Protein AF-0000000074462510 (afdb_homodimer)

Sequence (304 aa):
MTNNSSLIHATGVISSSFVAGAIFTSSFAGVSTALIDVRESPALAAQRWVHVHRRCHKLCTPLVLFSAACFGWLGVKTQGNRFLAAATACLGIVPFTIIVLKRSEIILYAAAAESNSESDHVEAAMTSWGVWNMVRTGFPMMGGLLAVGMYLMTNNSSLIHATGVISSSFVAGAIFTSSFAGVSTALIDVRESPALAAQRWVHVHRRCHKLCTPLVLFSAACFGWLGVKTQGNRFLAAATACLGIVPFTIIVLKRSEIILYAAAAESNSESDHVEAAMTSWGVWNMVRTGFPMMGGLLAVGMYL

Foldseek 3Di:
DDPVLVVLLVLLLVLLLVLLVLLLCCLVPQLVVLLVCLQVFVLSSLLSNVVSVVVSCVRNVVSLQSSLVSLVVSCVVVVDPLSNVLSVLSVVLVVLCVPQLVVLNVLSVVSNVDRDDDSVSSSVSSNSNSVSSNVSSVSSVSSSVSSCVVVD/DDPVLVVLLVLLLVLLLVLLVLLLCCLVPQLVVLLPCLQVFVLSSLLSNVVSVVVSCVRNVVSLQSSLVSLVVSCVVVVDPLSNVLSVLSVVLVVLCVPQLVVLNVLSVVSNVDRDDDSVSSSVSSNSNSVSSNVSSVRSVSSSVSSCVVVD

Nearest PDB structures (foldseek):
  8tn6-assembly1_C  TM=7.755E-01  e=1.710E-01  synthetic construct
  8tn1-assembly1_B  TM=7.637E-01  e=5.754E-01  synthetic construct
  8jh6-assembly1_B  TM=3.792E-01  e=8.906E-01  synthetic construct
  7unf-assembly1_9  TM=3.083E-01  e=8.082E-01  Homo sapiens
  6x8n-assembly2_B  TM=3.705E-01  e=5.364E+00  synthetic construct

Solvent-accessible surface area (backbone atoms only — not comparable to full-atom values): 13696 Å² total; per-residue (Å²): 129,56,67,66,54,33,49,42,51,45,49,20,32,40,36,10,15,17,34,20,19,27,43,34,36,46,27,66,28,41,42,54,51,26,54,70,39,20,80,82,35,28,22,58,20,23,40,43,41,48,51,34,52,54,45,46,48,70,54,36,51,59,38,32,52,49,18,19,50,34,25,35,51,49,8,66,75,66,69,33,65,49,24,38,49,13,14,48,32,25,56,46,44,56,60,47,41,62,70,67,38,39,65,31,48,53,54,35,54,50,24,39,76,31,84,84,46,57,36,70,60,49,47,51,30,49,52,50,38,29,53,52,42,44,56,49,20,49,22,26,38,48,15,22,52,40,45,45,51,73,74,83,128,55,69,66,55,35,49,40,50,46,49,19,32,40,36,10,16,17,34,21,19,28,43,32,37,45,28,66,27,40,42,53,51,26,54,72,40,21,82,82,35,28,22,58,19,23,40,43,41,49,52,32,51,53,46,46,48,69,52,36,52,60,38,32,52,49,19,18,48,34,25,36,52,48,10,66,75,65,69,32,65,48,25,38,50,14,15,48,32,24,55,46,41,56,60,48,42,62,70,68,38,40,65,30,47,54,54,35,55,49,25,40,77,32,84,83,46,56,36,69,60,47,49,51,30,48,52,48,36,30,54,52,43,43,55,50,20,47,23,27,38,47,14,22,52,40,45,44,51,72,72,84

Secondary structure (DSSP, 8-state):
--HHHHHHHHHHHHHHHHHHHHHHHIIIIIIHHHGGGTTT-HHHHHHHHHHHHHHHHHHHHHHHHHHHHHHHHHHHHHT-HHHHHHHHHHHTHHHHIIIIIHHHHHHHHHHHH-SS--HHHHHHHHHHHHHHHHHHTHHHHHHHHHHHTTT-/--HHHHHHHHHHHHHHHHHHHHHHHIIIIIIHHHGGGTTT-HHHHHHHHHHHHHHHHHHHHHHHHHHHHHHHHHHHHHT-HHHHHHHHHHHTHHHHIIIIIHHHHHHHHHHHH-SS--HHHHHHHHHHHHHHHHHHTHHHHHHHHHHHTTT-

Organism: Aspergillus tubingensis (strain CBS 134.48) (NCBI:txid767770)

Radius of gyration: 20.13 Å; Cα contacts (8 Å, |Δi|>4): 518; chains: 2; bounding box: 46×57×40 Å

pLDDT: mean 94.59, std 6.97, range [58.28, 98.81]

InterPro domains:
  IPR013901 Anthrone oxygenase [PF08592] (49-146)

Structure (mmCIF, N/CA/C/O backbone):
data_AF-0000000074462510-model_v1
#
loop_
_entity.id
_entity.type
_entity.pdbx_description
1 polymer 'DUF1772 domain-containing protein'
#
loop_
_atom_site.group_PDB
_atom_site.id
_atom_site.type_symbol
_atom_site.label_atom_id
_atom_site.label_alt_id
_atom_site.label_comp_id
_atom_site.label_asym_id
_atom_site.label_entity_id
_atom_site.label_seq_id
_atom_site.pdbx_PDB_ins_code
_atom_site.Cartn_x
_atom_site.Cartn_y
_atom_site.Cartn_z
_atom_site.occupancy
_atom_site.B_iso_or_equiv
_atom_site.auth_seq_id
_atom_site.auth_comp_id
_atom_site.auth_asym_id
_atom_site.auth_atom_id
_atom_site.pdbx_PDB_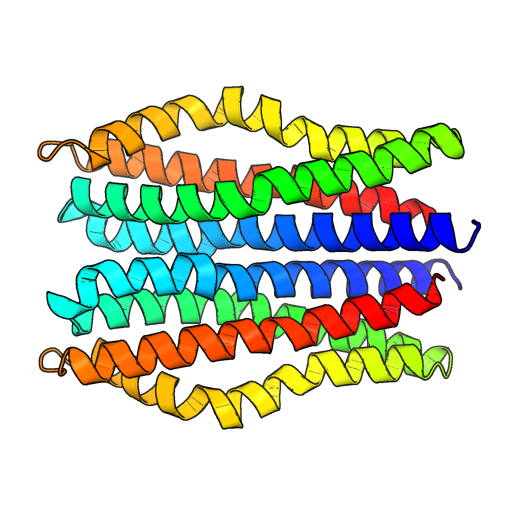model_num
ATOM 1 N N . MET A 1 1 ? 2.018 29.281 8.328 1 60.09 1 MET A N 1
ATOM 2 C CA . MET A 1 1 ? 2.363 28.797 6.996 1 60.09 1 MET A CA 1
ATOM 3 C C . MET A 1 1 ? 1.376 29.328 5.957 1 60.09 1 MET A C 1
ATOM 5 O O . MET A 1 1 ? 0.191 29.484 6.25 1 60.09 1 MET A O 1
ATOM 9 N N . THR A 1 2 ? 1.901 29.844 4.77 1 71.94 2 THR A N 1
ATOM 10 C CA . THR A 1 2 ? 1.024 30.312 3.699 1 71.94 2 THR A CA 1
ATOM 11 C C . THR A 1 2 ? 0.192 29.156 3.145 1 71.94 2 THR A C 1
ATOM 13 O O . THR A 1 2 ? 0.485 28 3.404 1 71.94 2 THR A O 1
ATOM 16 N N . ASN A 1 3 ? -0.787 29.469 2.516 1 74.75 3 ASN A N 1
ATOM 17 C CA . ASN A 1 3 ? -1.675 28.484 1.909 1 74.75 3 ASN A CA 1
ATOM 18 C C . ASN A 1 3 ? -0.903 27.484 1.04 1 74.75 3 ASN A C 1
ATOM 20 O O . ASN A 1 3 ? -1.132 26.281 1.115 1 74.75 3 ASN A O 1
ATOM 24 N N . ASN A 1 4 ? 0.062 28.016 0.295 1 80.38 4 ASN A N 1
ATOM 25 C CA . ASN A 1 4 ? 0.833 27.156 -0.587 1 80.38 4 ASN A CA 1
ATOM 26 C C . ASN A 1 4 ? 1.725 26.203 0.203 1 80.38 4 ASN A C 1
ATOM 28 O O . ASN A 1 4 ? 1.826 25.016 -0.13 1 80.38 4 ASN A O 1
ATOM 32 N N . SER A 1 5 ? 2.305 26.703 1.228 1 85.94 5 SER A N 1
ATOM 33 C CA . SER A 1 5 ? 3.178 25.875 2.053 1 85.94 5 SER A CA 1
ATOM 34 C C . SER A 1 5 ? 2.393 24.766 2.752 1 85.94 5 SER A C 1
ATOM 36 O O . SER A 1 5 ? 2.889 23.641 2.906 1 85.94 5 SER A O 1
ATOM 38 N N . SER A 1 6 ? 1.215 25.141 3.021 1 86.62 6 SER A N 1
ATOM 39 C CA . SER A 1 6 ? 0.372 24.141 3.686 1 86.62 6 SER A CA 1
ATOM 40 C C . SER A 1 6 ? -0.007 23.016 2.736 1 86.62 6 SER A C 1
ATOM 42 O O . SER A 1 6 ? -0.074 21.859 3.143 1 86.62 6 SER A O 1
ATOM 44 N N . LEU A 1 7 ? -0.237 23.438 1.545 1 88.81 7 LEU A N 1
ATOM 45 C CA . LEU A 1 7 ? -0.574 22.438 0.538 1 88.81 7 LEU A CA 1
ATOM 46 C C . LEU A 1 7 ? 0.612 21.516 0.271 1 88.81 7 LEU A C 1
ATOM 48 O O . LEU A 1 7 ? 0.446 20.297 0.165 1 88.81 7 LEU A O 1
ATOM 52 N N . ILE A 1 8 ? 1.755 22.078 0.131 1 93.38 8 ILE A N 1
ATOM 53 C CA . ILE A 1 8 ? 2.969 21.312 -0.102 1 93.38 8 ILE A CA 1
ATOM 54 C C . ILE A 1 8 ? 3.232 20.391 1.088 1 93.38 8 ILE A C 1
ATOM 56 O O . ILE A 1 8 ? 3.605 19.219 0.913 1 93.38 8 ILE A O 1
ATOM 60 N N . HIS A 1 9 ? 3 20.875 2.225 1 93.19 9 HIS A N 1
ATOM 61 C CA . HIS A 1 9 ? 3.166 20.109 3.455 1 93.19 9 HIS A CA 1
ATOM 62 C C . HIS A 1 9 ? 2.207 18.922 3.496 1 93.19 9 HIS A C 1
ATOM 64 O O . HIS A 1 9 ? 2.629 17.781 3.703 1 93.19 9 HIS A O 1
ATOM 70 N N . ALA A 1 10 ? 0.986 19.156 3.189 1 91.12 10 ALA A N 1
ATOM 71 C CA . ALA A 1 10 ? -0.042 18.125 3.209 1 91.12 10 ALA A CA 1
ATOM 72 C C . ALA A 1 10 ? 0.233 17.062 2.148 1 91.12 10 ALA A C 1
ATOM 74 O O . ALA A 1 10 ? 0.113 15.859 2.414 1 91.12 10 ALA A O 1
ATOM 75 N N . THR A 1 11 ? 0.626 17.547 1.049 1 93.69 11 THR A N 1
ATOM 76 C CA . THR A 1 11 ? 0.898 16.641 -0.056 1 93.69 11 THR A CA 1
ATOM 77 C C . THR A 1 11 ? 2.088 15.742 0.268 1 93.69 11 THR A C 1
ATOM 79 O O . THR A 1 11 ? 2.076 14.547 -0.05 1 93.69 11 THR A O 1
ATOM 82 N N . GLY A 1 12 ? 3.076 16.312 0.855 1 96.19 12 GLY A N 1
ATOM 83 C CA . GLY A 1 12 ? 4.223 15.516 1.267 1 96.19 12 GLY A CA 1
ATOM 84 C C . GLY A 1 12 ? 3.871 14.445 2.277 1 96.19 12 GLY A C 1
ATOM 85 O O . GLY A 1 12 ? 4.312 13.297 2.154 1 96.19 12 GLY A O 1
ATOM 86 N N . VAL A 1 13 ? 3.023 14.773 3.17 1 95.38 13 VAL A N 1
ATOM 87 C CA . VAL A 1 13 ? 2.646 13.844 4.234 1 95.38 13 VAL A CA 1
ATOM 88 C C . VAL A 1 13 ? 1.785 12.727 3.658 1 95.38 13 VAL A C 1
ATOM 90 O O . VAL A 1 13 ? 2.012 11.547 3.949 1 95.38 13 VAL A O 1
ATOM 93 N N . ILE A 1 14 ? 0.899 13.062 2.812 1 96.12 14 ILE A N 1
ATOM 94 C CA . ILE A 1 14 ? 0.004 12.07 2.217 1 96.12 14 ILE A CA 1
ATOM 95 C C . ILE A 1 14 ? 0.8 11.133 1.314 1 96.12 14 ILE A C 1
ATOM 97 O O . ILE A 1 14 ? 0.666 9.914 1.408 1 96.12 14 ILE A O 1
ATOM 101 N N . SER A 1 15 ? 1.623 11.719 0.541 1 97.88 15 SER A N 1
ATOM 102 C CA . SER A 1 15 ? 2.359 10.883 -0.404 1 97.88 15 SER A CA 1
ATOM 103 C C . SER A 1 15 ? 3.34 9.969 0.317 1 97.88 15 SER A C 1
ATOM 105 O O . SER A 1 15 ? 3.494 8.805 -0.051 1 97.88 15 SER A O 1
ATOM 107 N N . SER A 1 16 ? 3.98 10.461 1.312 1 98.38 16 SER A N 1
ATOM 108 C CA . SER A 1 16 ? 4.934 9.633 2.041 1 98.38 16 SER A CA 1
ATOM 109 C C . SER A 1 16 ? 4.227 8.492 2.773 1 98.38 16 SER A C 1
ATOM 111 O O . SER A 1 16 ? 4.723 7.363 2.803 1 98.38 16 SER A O 1
ATOM 113 N N . SER A 1 17 ? 3.068 8.75 3.33 1 98.44 17 SER A N 1
ATOM 114 C CA . SER A 1 17 ? 2.301 7.715 4.023 1 98.44 17 SER A CA 1
ATOM 115 C C . SER A 1 17 ? 1.71 6.711 3.039 1 98.44 17 SER A C 1
ATOM 117 O O . SER A 1 17 ? 1.659 5.516 3.322 1 98.44 17 SER A O 1
ATOM 119 N N . PHE A 1 18 ? 1.284 7.223 1.935 1 98.69 18 PHE A N 1
ATOM 120 C CA . PHE A 1 18 ? 0.78 6.359 0.873 1 98.69 18 PHE A CA 1
ATOM 121 C C . PHE A 1 18 ? 1.853 5.379 0.416 1 98.69 18 PHE A C 1
ATOM 123 O O . PHE A 1 18 ? 1.598 4.18 0.306 1 98.69 18 PHE A O 1
ATOM 130 N N . VAL A 1 19 ? 3.016 5.945 0.174 1 98.75 19 VAL A N 1
ATOM 131 C CA . VAL A 1 19 ? 4.117 5.117 -0.313 1 98.75 19 VAL A CA 1
ATOM 132 C C . VAL A 1 19 ? 4.512 4.102 0.755 1 98.75 19 VAL A C 1
ATOM 134 O O . VAL A 1 19 ? 4.848 2.957 0.438 1 98.75 19 VAL A O 1
ATOM 137 N N . ALA A 1 20 ? 4.496 4.461 1.975 1 98.81 20 ALA A N 1
ATOM 138 C CA . ALA A 1 20 ? 4.785 3.529 3.061 1 98.81 20 ALA A CA 1
ATOM 139 C C . ALA A 1 20 ? 3.826 2.344 3.035 1 98.81 20 ALA A C 1
ATOM 141 O O . ALA A 1 20 ? 4.246 1.192 3.174 1 98.81 20 ALA A O 1
ATOM 142 N N . GLY A 1 21 ? 2.58 2.623 2.844 1 98.56 21 GLY A N 1
ATOM 143 C CA . GLY A 1 21 ? 1.606 1.549 2.734 1 98.56 21 GLY A CA 1
ATOM 144 C C . GLY A 1 21 ? 1.867 0.624 1.562 1 98.56 21 GLY A C 1
ATOM 145 O O . GLY A 1 21 ? 1.702 -0.593 1.674 1 98.56 21 GLY A O 1
ATOM 146 N N . ALA A 1 22 ? 2.207 1.239 0.511 1 98.62 22 ALA A N 1
ATOM 147 C CA . ALA A 1 22 ? 2.482 0.462 -0.695 1 98.62 22 ALA A CA 1
ATOM 148 C C . ALA A 1 22 ? 3.693 -0.448 -0.497 1 98.62 22 ALA A C 1
ATOM 150 O O . ALA A 1 22 ? 3.648 -1.633 -0.835 1 98.62 22 ALA A O 1
ATOM 151 N N . ILE A 1 23 ? 4.746 0.104 0.038 1 98.75 23 ILE A N 1
ATOM 152 C CA . ILE A 1 23 ? 5.961 -0.672 0.276 1 98.75 23 ILE A CA 1
ATOM 153 C C . ILE A 1 23 ? 5.664 -1.799 1.264 1 98.75 23 ILE A C 1
ATOM 155 O O . ILE A 1 23 ? 6.035 -2.951 1.028 1 98.75 23 ILE A O 1
ATOM 159 N N . PHE A 1 24 ? 4.992 -1.536 2.25 1 98.69 24 PHE A N 1
ATOM 160 C CA . PHE A 1 24 ? 4.66 -2.531 3.264 1 98.69 24 PHE A CA 1
ATOM 161 C C . PHE A 1 24 ? 3.848 -3.67 2.66 1 98.69 24 PHE A C 1
ATOM 163 O O . PHE A 1 24 ? 4.148 -4.844 2.887 1 98.69 24 PHE A O 1
ATOM 170 N N . THR A 1 25 ? 2.867 -3.285 1.887 1 98.19 25 THR A N 1
ATOM 171 C CA . THR A 1 25 ? 1.946 -4.266 1.325 1 98.19 25 THR A CA 1
ATOM 172 C C . THR A 1 25 ? 2.654 -5.145 0.296 1 98.19 25 THR A C 1
ATOM 174 O O . THR A 1 25 ? 2.32 -6.32 0.142 1 98.19 25 THR A O 1
ATOM 177 N N . SER A 1 26 ? 3.613 -4.59 -0.373 1 97.94 26 SER A N 1
ATOM 178 C CA . SER A 1 26 ? 4.352 -5.387 -1.347 1 97.94 26 SER A CA 1
ATOM 179 C C . SER A 1 26 ? 5.062 -6.559 -0.676 1 97.94 26 SER A C 1
ATOM 181 O O . SER A 1 26 ? 5.219 -7.625 -1.276 1 97.94 26 SER A O 1
ATOM 183 N N . SER A 1 27 ? 5.512 -6.387 0.551 1 98.06 27 SER A N 1
ATOM 184 C CA . SER A 1 27 ? 6.094 -7.492 1.302 1 98.06 27 SER A CA 1
ATOM 185 C C . SER A 1 27 ? 5.016 -8.32 1.997 1 98.06 27 SER A C 1
ATOM 187 O O . SER A 1 27 ? 4.961 -9.539 1.837 1 98.06 27 SER A O 1
ATOM 189 N N . PHE A 1 28 ? 4.137 -7.688 2.605 1 97.94 28 PHE A N 1
ATOM 190 C CA . PHE A 1 28 ? 3.131 -8.312 3.455 1 97.94 28 PHE A CA 1
ATOM 191 C C . PHE A 1 28 ? 2.207 -9.203 2.631 1 97.94 28 PHE A C 1
ATOM 193 O O . PHE A 1 28 ? 1.849 -10.305 3.062 1 97.94 28 PHE A O 1
ATOM 200 N N . ALA A 1 29 ? 1.871 -8.688 1.501 1 97.06 29 ALA A N 1
ATOM 201 C CA . ALA A 1 29 ? 0.984 -9.469 0.637 1 97.06 29 ALA A CA 1
ATOM 202 C C . ALA A 1 29 ? 1.731 -9.992 -0.584 1 97.06 29 ALA A C 1
ATOM 204 O O . ALA A 1 29 ? 1.626 -11.172 -0.921 1 97.06 29 ALA A O 1
ATOM 205 N N . GLY A 1 30 ? 2.561 -9.172 -1.168 1 96.38 30 GLY A N 1
ATOM 206 C CA . GLY A 1 30 ? 3.227 -9.555 -2.402 1 96.38 30 GLY A CA 1
ATOM 207 C C . GLY A 1 30 ? 4.215 -10.688 -2.221 1 96.38 30 GLY A C 1
ATOM 208 O O . GLY A 1 30 ? 4.035 -11.773 -2.787 1 96.38 30 GLY A O 1
ATOM 209 N N . VAL A 1 31 ? 5.156 -10.469 -1.371 1 96.56 31 VAL A N 1
ATOM 210 C CA . VAL A 1 31 ? 6.195 -11.469 -1.138 1 96.56 31 VAL A CA 1
ATOM 211 C C . VAL A 1 31 ? 5.574 -12.734 -0.549 1 96.56 31 VAL A C 1
ATOM 213 O O . VAL A 1 31 ? 5.898 -13.844 -0.969 1 96.56 31 VAL A O 1
ATOM 216 N N . SER A 1 32 ? 4.688 -12.562 0.332 1 96.12 32 SER A N 1
ATOM 217 C CA . SER A 1 32 ? 4.043 -13.711 0.965 1 96.12 32 SER A CA 1
ATOM 218 C C . SER A 1 32 ? 3.33 -14.578 -0.064 1 96.12 32 SER A C 1
ATOM 220 O O . SER A 1 32 ? 3.32 -15.812 0.052 1 96.12 32 SER A O 1
ATOM 222 N N . THR A 1 33 ? 2.732 -13.977 -1.016 1 96.56 33 THR A N 1
ATOM 223 C CA . THR A 1 33 ? 2.023 -14.719 -2.055 1 96.56 33 THR A CA 1
ATOM 224 C C . THR A 1 33 ? 3.008 -15.414 -2.99 1 96.56 33 THR A C 1
ATOM 226 O O . THR A 1 33 ? 2.791 -16.562 -3.387 1 96.56 33 THR A O 1
ATOM 229 N N . ALA A 1 34 ? 4.051 -14.758 -3.322 1 95.94 34 ALA A N 1
ATOM 230 C CA . ALA A 1 34 ? 5.051 -15.336 -4.219 1 95.94 34 ALA A CA 1
ATOM 231 C C . ALA A 1 34 ? 5.699 -16.578 -3.594 1 95.94 34 ALA A C 1
ATOM 233 O O . ALA A 1 34 ? 6.062 -17.516 -4.301 1 95.94 34 ALA A O 1
ATOM 234 N N . LEU A 1 35 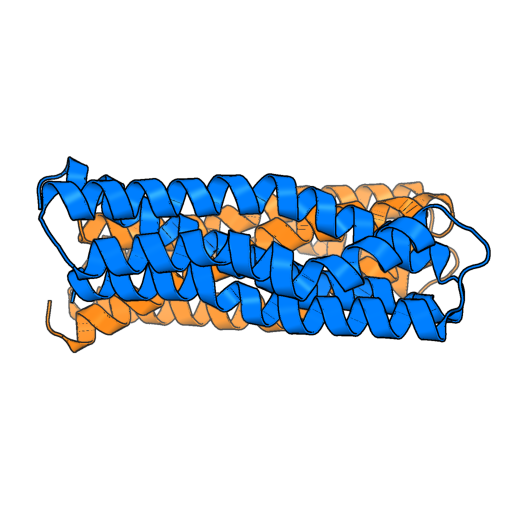? 5.77 -16.625 -2.309 1 96.31 35 LEU A N 1
ATOM 235 C CA . LEU A 1 35 ? 6.469 -17.688 -1.592 1 96.31 35 LEU A CA 1
ATOM 236 C C . LEU A 1 35 ? 5.641 -18.969 -1.579 1 96.31 35 LEU A C 1
ATOM 238 O O . LEU A 1 35 ? 6.168 -20.047 -1.295 1 96.31 35 LEU A O 1
ATOM 242 N N . ILE A 1 36 ? 4.387 -18.844 -1.896 1 91.19 36 ILE A N 1
ATOM 243 C CA . ILE A 1 36 ? 3.502 -20 -1.846 1 91.19 36 ILE A CA 1
ATOM 244 C C . ILE A 1 36 ? 4.023 -21.094 -2.779 1 91.19 36 ILE A C 1
ATOM 246 O O . ILE A 1 36 ? 3.98 -22.281 -2.445 1 91.19 36 ILE A O 1
ATOM 250 N N . ASP A 1 37 ? 4.668 -20.75 -3.859 1 85.81 37 ASP A N 1
ATOM 251 C CA . ASP A 1 37 ? 5.012 -21.734 -4.871 1 85.81 37 ASP A CA 1
ATOM 252 C C . ASP A 1 37 ? 6.523 -21.938 -4.957 1 85.81 37 ASP A C 1
ATOM 254 O O . ASP A 1 37 ? 7.027 -22.5 -5.934 1 85.81 37 ASP A O 1
ATOM 258 N N . VAL A 1 38 ? 7.195 -21.422 -4.043 1 94.19 38 VAL A N 1
ATOM 259 C CA . VAL A 1 38 ? 8.648 -21.359 -4.199 1 94.19 38 VAL A CA 1
ATOM 260 C C . VAL A 1 38 ? 9.227 -22.781 -4.164 1 94.19 38 VAL A C 1
ATOM 262 O O . VAL A 1 38 ? 10.242 -23.047 -4.812 1 94.19 38 VAL A O 1
ATOM 265 N N . ARG A 1 39 ? 8.586 -23.734 -3.543 1 92.19 39 ARG A N 1
ATOM 266 C CA . ARG A 1 39 ? 9.07 -25.109 -3.477 1 92.19 39 ARG A CA 1
ATOM 267 C C . ARG A 1 39 ? 8.773 -25.859 -4.77 1 92.19 39 ARG A C 1
ATOM 269 O O . ARG A 1 39 ? 9.586 -26.672 -5.227 1 92.19 39 ARG A O 1
ATOM 276 N N . GLU A 1 40 ? 7.688 -25.547 -5.34 1 90.5 40 GLU A N 1
ATOM 277 C CA . GLU A 1 40 ? 7.289 -26.219 -6.566 1 90.5 40 GLU A CA 1
ATOM 278 C C . GLU A 1 40 ? 8.023 -25.656 -7.777 1 90.5 40 GLU A C 1
ATOM 280 O O . GLU A 1 40 ? 8.484 -26.406 -8.641 1 90.5 40 GLU A O 1
ATOM 285 N N . SER A 1 41 ? 8.125 -24.328 -7.82 1 92.88 41 SER A N 1
ATOM 286 C CA . SER A 1 41 ? 8.797 -23.672 -8.938 1 92.88 41 SER A CA 1
ATOM 287 C C . SER A 1 41 ? 9.461 -22.375 -8.5 1 92.88 41 SER A C 1
ATOM 289 O O . SER A 1 41 ? 8.844 -21.312 -8.555 1 92.88 41 SER A O 1
ATOM 291 N N . PRO A 1 42 ? 10.719 -22.484 -8.156 1 95.75 42 PRO A N 1
ATOM 292 C CA . PRO A 1 42 ? 11.438 -21.266 -7.746 1 95.75 42 PRO A CA 1
ATOM 293 C C . PRO A 1 42 ? 11.445 -20.188 -8.828 1 95.75 42 PRO A C 1
ATOM 295 O O . PRO A 1 42 ? 11.375 -19 -8.523 1 95.75 42 PRO A O 1
ATOM 298 N N . ALA A 1 43 ? 11.477 -20.641 -10.031 1 94.44 43 ALA A N 1
ATOM 299 C CA . ALA A 1 43 ? 11.477 -19.688 -11.133 1 94.44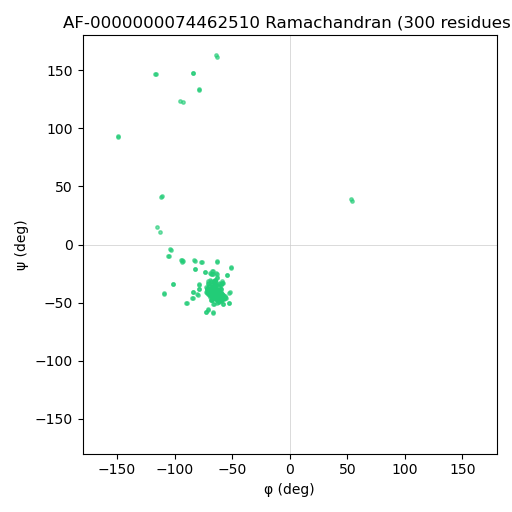 43 ALA A CA 1
ATOM 300 C C . ALA A 1 43 ? 10.156 -18.922 -11.195 1 94.44 43 ALA A C 1
ATOM 302 O O . ALA A 1 43 ? 10.148 -17.703 -11.375 1 94.44 43 ALA A O 1
ATOM 303 N N . LEU A 1 44 ? 9.117 -19.609 -11.016 1 92.31 44 LEU A N 1
ATOM 304 C CA . LEU A 1 44 ? 7.805 -18.984 -11.055 1 92.31 44 LEU A CA 1
ATOM 305 C C . LEU A 1 44 ? 7.621 -18.031 -9.875 1 92.31 44 LEU A C 1
ATOM 307 O O . LEU A 1 44 ? 7.09 -16.938 -10.031 1 92.31 44 LEU A O 1
ATOM 311 N N . ALA A 1 45 ? 8.023 -18.484 -8.758 1 95.56 45 ALA A N 1
ATOM 312 C CA . ALA A 1 45 ? 7.957 -17.625 -7.574 1 95.56 45 ALA A CA 1
ATOM 313 C C . ALA A 1 45 ? 8.758 -16.344 -7.781 1 95.56 45 ALA A C 1
ATOM 315 O O . ALA A 1 45 ? 8.289 -15.25 -7.445 1 95.56 45 ALA A O 1
ATOM 316 N N . ALA A 1 46 ? 9.922 -16.484 -8.336 1 97.06 46 ALA A N 1
ATOM 317 C CA . ALA A 1 46 ? 10.773 -15.328 -8.602 1 97.06 46 ALA A CA 1
ATOM 318 C C . ALA A 1 46 ? 10.133 -14.406 -9.641 1 97.06 46 ALA A C 1
ATOM 320 O O . ALA A 1 46 ? 10.234 -13.18 -9.531 1 97.06 46 ALA A O 1
ATOM 321 N N . GLN A 1 47 ? 9.539 -14.953 -10.609 1 95.5 47 GLN A N 1
ATOM 322 C CA . GLN A 1 47 ? 8.867 -14.141 -11.625 1 95.5 47 GLN A CA 1
ATOM 323 C C . GLN A 1 47 ? 7.734 -13.32 -11.008 1 95.5 47 GLN A C 1
ATOM 325 O O . GLN A 1 47 ? 7.539 -12.156 -11.367 1 95.5 47 GLN A O 1
ATOM 330 N N . ARG A 1 48 ? 7.039 -13.914 -10.148 1 95.81 48 ARG A N 1
ATOM 331 C CA . ARG A 1 48 ? 5.98 -13.188 -9.469 1 95.81 48 ARG A CA 1
ATOM 332 C C . ARG A 1 48 ? 6.555 -12.055 -8.609 1 95.81 48 ARG A C 1
ATOM 334 O O . ARG A 1 48 ? 6.008 -10.953 -8.586 1 95.81 48 ARG A O 1
ATOM 341 N N . TRP A 1 49 ? 7.57 -12.422 -7.918 1 97.44 49 TRP A N 1
ATOM 342 C CA . TRP A 1 49 ? 8.25 -11.391 -7.141 1 97.44 49 TRP A CA 1
ATOM 343 C C . TRP A 1 49 ? 8.711 -10.242 -8.039 1 97.44 49 TRP A C 1
ATOM 345 O O . TRP A 1 49 ? 8.531 -9.07 -7.703 1 97.44 49 TRP A O 1
ATOM 355 N N . VAL A 1 50 ? 9.297 -10.547 -9.141 1 97.5 50 VAL A N 1
ATOM 356 C CA . VAL A 1 50 ? 9.789 -9.531 -10.062 1 97.5 50 VAL A CA 1
ATOM 357 C C . VAL A 1 50 ? 8.633 -8.648 -10.523 1 97.5 50 VAL A C 1
ATOM 359 O O . VAL A 1 50 ? 8.773 -7.426 -10.625 1 97.5 50 VAL A O 1
ATOM 362 N N . HIS A 1 51 ? 7.559 -9.273 -10.781 1 96.94 51 HIS A N 1
ATOM 363 C CA . HIS A 1 51 ? 6.387 -8.531 -11.234 1 96.94 51 HIS A CA 1
ATOM 364 C C . HIS A 1 51 ? 5.914 -7.543 -10.172 1 96.94 51 HIS A C 1
ATOM 366 O O . HIS A 1 51 ? 5.66 -6.375 -10.477 1 96.94 51 HIS A O 1
ATOM 372 N N . VAL A 1 52 ? 5.828 -7.984 -8.945 1 97.38 52 VAL A N 1
ATOM 373 C CA . VAL A 1 52 ? 5.441 -7.113 -7.836 1 97.38 52 VAL A CA 1
ATOM 374 C C . VAL A 1 52 ? 6.48 -6.012 -7.656 1 97.38 52 VAL A C 1
ATOM 376 O O . VAL A 1 52 ? 6.133 -4.836 -7.52 1 97.38 52 VAL A O 1
ATOM 379 N N . HIS A 1 53 ? 7.723 -6.398 -7.637 1 97.69 53 HIS A N 1
ATOM 380 C CA . HIS A 1 53 ? 8.828 -5.465 -7.422 1 97.69 53 HIS A CA 1
ATOM 381 C C . HIS A 1 53 ? 8.828 -4.367 -8.484 1 97.69 53 HIS A C 1
ATOM 383 O O . HIS A 1 53 ? 8.961 -3.186 -8.156 1 97.69 53 HIS A O 1
ATOM 389 N N . ARG A 1 54 ? 8.664 -4.715 -9.727 1 97 54 ARG A N 1
ATOM 390 C CA . ARG A 1 54 ? 8.695 -3.744 -10.812 1 97 54 ARG A CA 1
ATOM 391 C C . ARG A 1 54 ? 7.531 -2.764 -10.703 1 97 54 ARG A C 1
ATOM 393 O O . ARG A 1 54 ? 7.707 -1.56 -10.906 1 97 54 ARG A O 1
ATOM 400 N N . ARG A 1 55 ? 6.445 -3.199 -10.398 1 96.75 55 ARG A N 1
ATOM 401 C CA . ARG A 1 55 ? 5.27 -2.342 -10.273 1 96.75 55 ARG A CA 1
ATOM 402 C C . ARG A 1 55 ? 5.398 -1.402 -9.086 1 96.75 55 ARG A C 1
ATOM 404 O O . ARG A 1 55 ? 5.121 -0.207 -9.195 1 96.75 55 ARG A O 1
ATOM 411 N N . CYS A 1 56 ? 5.785 -1.996 -7.969 1 97 56 CYS A N 1
ATOM 412 C CA . CYS A 1 56 ? 5.988 -1.148 -6.801 1 97 56 CYS A CA 1
ATOM 413 C C . CYS A 1 56 ? 7.098 -0.132 -7.047 1 97 56 CYS A C 1
ATOM 415 O O . CYS A 1 56 ? 6.977 1.03 -6.656 1 97 56 CYS A O 1
ATOM 417 N N . HIS A 1 57 ? 8.156 -0.542 -7.691 1 96.25 57 HIS A N 1
ATOM 418 C CA . HIS A 1 57 ? 9.25 0.372 -7.996 1 96.25 57 HIS A CA 1
ATOM 419 C C . HIS A 1 57 ? 8.766 1.538 -8.852 1 96.25 57 HIS A C 1
ATOM 421 O O . HIS A 1 57 ? 9.125 2.691 -8.602 1 96.25 57 HIS A O 1
ATOM 427 N N . LYS A 1 58 ? 7.961 1.31 -9.82 1 96.31 58 LYS A N 1
ATOM 428 C CA . LYS A 1 58 ? 7.438 2.332 -10.719 1 96.31 58 LYS A CA 1
ATOM 429 C C . LYS A 1 58 ? 6.543 3.316 -9.969 1 96.31 58 LYS A C 1
ATOM 431 O O . LYS A 1 58 ? 6.488 4.5 -10.312 1 96.31 58 LYS A O 1
ATOM 436 N N . LEU A 1 59 ? 5.902 2.832 -8.969 1 97.19 59 LEU A N 1
ATOM 437 C CA . LEU A 1 59 ? 4.965 3.645 -8.195 1 97.19 59 LEU A CA 1
ATOM 438 C C . LEU A 1 59 ? 5.668 4.332 -7.031 1 97.19 59 LEU A C 1
ATOM 440 O O . LEU A 1 59 ? 5.578 5.555 -6.883 1 97.19 59 LEU A O 1
ATOM 444 N N . CYS A 1 60 ? 6.422 3.586 -6.227 1 98.25 60 CYS A N 1
ATOM 445 C CA . CYS A 1 60 ? 6.898 4.012 -4.918 1 98.25 60 CYS A CA 1
ATOM 446 C C . CYS A 1 60 ? 8.094 4.945 -5.047 1 98.25 60 CYS A C 1
ATOM 448 O O . CYS A 1 60 ? 8.195 5.941 -4.328 1 98.25 60 CYS A O 1
ATOM 450 N N . THR A 1 61 ? 8.984 4.66 -6.012 1 97.5 61 THR A N 1
ATOM 451 C CA . THR A 1 61 ? 10.211 5.434 -6.109 1 97.5 61 THR A CA 1
ATOM 452 C C . THR A 1 61 ? 9.914 6.883 -6.477 1 97.5 61 THR A C 1
ATOM 454 O O . THR A 1 61 ? 10.305 7.805 -5.758 1 97.5 61 THR A O 1
ATOM 457 N N . PRO A 1 62 ? 9.156 7.16 -7.504 1 98.06 62 PRO A N 1
ATOM 458 C CA . PRO A 1 62 ? 8.875 8.562 -7.801 1 98.06 62 PRO A CA 1
ATOM 459 C C . PRO A 1 62 ? 8.086 9.258 -6.691 1 98.06 62 PRO A C 1
ATOM 461 O O . PRO A 1 62 ? 8.281 10.445 -6.438 1 98.06 62 PRO A O 1
ATOM 464 N N . LEU A 1 63 ? 7.215 8.562 -6.043 1 98.38 63 LEU A N 1
ATOM 465 C CA . LEU A 1 63 ? 6.375 9.18 -5.023 1 98.38 63 LEU A CA 1
ATOM 466 C C . LEU A 1 63 ? 7.191 9.531 -3.783 1 98.38 63 LEU A C 1
ATOM 468 O O . LEU A 1 63 ? 6.938 10.547 -3.135 1 98.38 63 LEU A O 1
ATOM 472 N N . VAL A 1 64 ? 8.062 8.617 -3.443 1 98.56 64 VAL A N 1
ATOM 473 C CA . VAL A 1 64 ? 8.875 8.93 -2.268 1 98.56 64 VAL A CA 1
ATOM 474 C C . VAL A 1 64 ? 9.805 10.094 -2.57 1 98.56 64 VAL A C 1
ATOM 476 O O . VAL A 1 64 ? 10.055 10.938 -1.706 1 98.56 64 VAL A O 1
ATOM 479 N N . LEU A 1 65 ? 10.375 10.188 -3.766 1 98.31 65 LEU A N 1
ATOM 480 C CA . LEU A 1 65 ? 11.188 11.32 -4.172 1 98.31 65 LEU A CA 1
ATOM 481 C C . LEU A 1 65 ? 10.367 12.609 -4.199 1 98.31 65 LEU A C 1
ATOM 483 O O . LEU A 1 65 ? 10.867 13.68 -3.848 1 98.31 65 LEU A O 1
ATOM 487 N N . PHE A 1 66 ? 9.172 12.477 -4.641 1 98.56 66 PHE A N 1
ATOM 488 C CA . PHE A 1 66 ? 8.25 13.609 -4.617 1 98.56 66 PHE A CA 1
ATOM 489 C C . PHE A 1 66 ? 8.047 14.109 -3.191 1 98.56 66 PHE A C 1
ATOM 491 O O . PHE A 1 66 ? 8.094 15.32 -2.943 1 98.56 66 PHE A O 1
ATOM 498 N N . SER A 1 67 ? 7.801 13.18 -2.26 1 98.56 67 SER A N 1
ATOM 499 C CA . SER A 1 67 ? 7.656 13.555 -0.857 1 98.56 67 SER A CA 1
ATOM 500 C C . SER A 1 67 ? 8.914 14.25 -0.337 1 98.56 67 SER A C 1
ATOM 502 O O . SER A 1 67 ? 8.828 15.258 0.367 1 98.56 67 SER A O 1
ATOM 504 N N . ALA A 1 68 ? 10.016 13.688 -0.675 1 98.69 68 ALA A N 1
ATOM 505 C CA . ALA A 1 68 ? 11.289 14.289 -0.264 1 98.69 68 ALA A CA 1
ATOM 506 C C . ALA A 1 68 ? 11.414 15.719 -0.784 1 98.69 68 ALA A C 1
ATOM 508 O O . ALA A 1 68 ? 11.875 16.609 -0.063 1 98.69 68 ALA A O 1
ATOM 509 N N . ALA A 1 69 ? 11.062 15.914 -2.023 1 98.62 69 ALA A N 1
ATOM 510 C CA . ALA A 1 69 ? 11.117 17.25 -2.613 1 98.62 69 ALA A CA 1
ATOM 511 C C . ALA A 1 69 ? 10.188 18.219 -1.884 1 98.62 69 ALA A C 1
ATOM 513 O O . ALA A 1 69 ? 10.547 19.375 -1.645 1 98.62 69 ALA A O 1
ATOM 514 N N . CYS A 1 70 ? 8.992 17.781 -1.558 1 97.69 70 CYS A N 1
ATOM 515 C CA . CYS A 1 70 ? 8.07 18.609 -0.799 1 97.69 70 CYS A CA 1
ATOM 516 C C . CYS A 1 70 ? 8.672 19.031 0.535 1 97.69 70 CYS A C 1
ATOM 518 O O . CYS A 1 70 ? 8.703 20.203 0.868 1 97.69 70 CYS A O 1
ATOM 520 N N . PHE A 1 71 ? 9.164 18.078 1.277 1 97.62 71 PHE A N 1
ATOM 521 C CA . PHE A 1 71 ? 9.727 18.359 2.594 1 97.62 71 PHE A CA 1
ATOM 522 C C . PHE A 1 71 ? 10.992 19.203 2.475 1 97.62 71 PHE A C 1
ATOM 524 O O . PHE A 1 71 ? 11.211 20.109 3.275 1 97.62 71 PHE A O 1
ATOM 531 N N . GLY A 1 72 ? 11.789 18.891 1.525 1 97.69 72 GLY A N 1
ATOM 532 C CA . GLY A 1 72 ? 13 19.672 1.312 1 97.69 72 GLY A CA 1
ATOM 533 C C . GLY A 1 72 ? 12.719 21.125 0.979 1 97.69 72 GLY A C 1
ATOM 534 O O . GLY A 1 72 ? 13.375 22.016 1.505 1 97.69 72 GLY A O 1
ATOM 535 N N . TRP A 1 73 ? 11.797 21.297 0.107 1 96.94 73 TRP A N 1
ATOM 536 C CA . TRP A 1 73 ? 11.398 22.656 -0.252 1 96.94 73 TRP A CA 1
ATOM 537 C C . TRP A 1 73 ? 10.953 23.438 0.979 1 96.94 73 TRP A C 1
ATOM 539 O O . TRP A 1 73 ? 11.359 24.578 1.182 1 96.94 73 TRP A O 1
ATOM 549 N N . LEU A 1 74 ? 10.156 22.828 1.755 1 94.88 74 LEU A N 1
ATOM 550 C CA . LEU A 1 74 ? 9.664 23.484 2.965 1 94.88 74 LEU A CA 1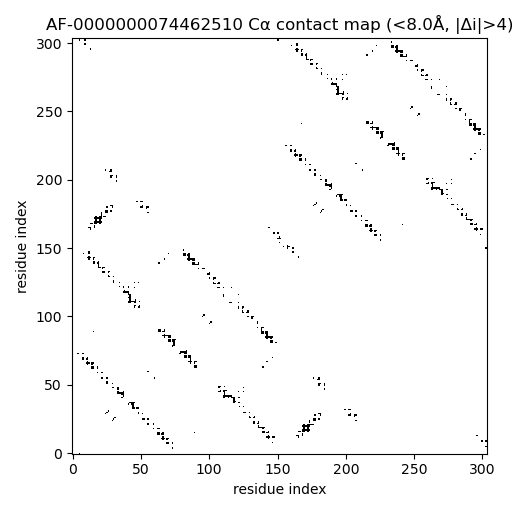
ATOM 551 C C . LEU A 1 74 ? 10.797 23.719 3.955 1 94.88 74 LEU A C 1
ATOM 553 O O . LEU A 1 74 ? 10.82 24.734 4.648 1 94.88 74 LEU A O 1
ATOM 557 N N . GLY A 1 75 ? 11.625 22.766 4.012 1 95 75 GLY A N 1
ATOM 558 C CA . GLY A 1 75 ? 12.773 22.938 4.895 1 95 75 GLY A CA 1
ATOM 559 C C . GLY A 1 75 ? 13.625 24.141 4.551 1 95 75 GLY A C 1
ATOM 560 O O . GLY A 1 75 ? 13.992 24.922 5.434 1 95 75 GLY A O 1
ATOM 561 N N . VAL A 1 76 ? 13.891 24.297 3.322 1 94.94 76 VAL A N 1
ATOM 562 C CA . VAL A 1 76 ? 14.711 25.422 2.869 1 94.94 76 VAL A CA 1
ATOM 563 C C . VAL A 1 76 ? 13.953 26.734 3.059 1 94.94 76 VAL A C 1
ATOM 565 O O . VAL A 1 76 ? 14.508 27.719 3.555 1 94.94 76 VAL A O 1
ATOM 568 N N . LYS A 1 77 ? 12.742 26.703 2.719 1 93.31 77 LYS A N 1
ATOM 569 C CA . LYS A 1 77 ? 11.93 27.922 2.771 1 93.31 77 LYS A CA 1
ATOM 570 C C . LYS A 1 77 ? 11.727 28.375 4.211 1 93.31 77 LYS A C 1
ATOM 572 O O . LYS A 1 77 ? 11.734 29.578 4.492 1 93.31 77 LYS A O 1
ATOM 577 N N . THR A 1 78 ? 11.578 27.484 5.117 1 90.5 78 THR A N 1
ATOM 578 C CA . THR A 1 78 ? 11.25 27.844 6.488 1 90.5 78 THR A CA 1
ATOM 579 C C . THR A 1 78 ? 12.477 27.75 7.391 1 90.5 78 THR A C 1
ATOM 581 O O . THR A 1 78 ? 12.414 28.094 8.57 1 90.5 78 THR A O 1
ATOM 584 N N . GLN A 1 79 ? 13.539 27.281 6.824 1 88.62 79 GLN A N 1
ATOM 585 C CA . GLN A 1 79 ? 14.734 26.969 7.602 1 88.62 79 GLN A CA 1
ATOM 586 C C . GLN A 1 79 ? 14.398 26.031 8.758 1 88.62 79 GLN A C 1
ATOM 588 O O . GLN A 1 79 ? 14.859 26.234 9.883 1 88.62 79 GLN A O 1
ATOM 593 N N . GLY A 1 80 ? 13.477 25.109 8.422 1 88.38 80 GLY A N 1
ATOM 594 C CA . GLY A 1 80 ? 13 24.172 9.43 1 88.38 80 GLY A CA 1
ATOM 595 C C . GLY A 1 80 ? 13.773 22.875 9.453 1 88.38 80 GLY A C 1
ATOM 596 O O . GLY A 1 80 ? 13.727 22.094 8.492 1 88.38 80 GLY A O 1
ATOM 597 N N . ASN A 1 81 ? 14.305 22.562 10.531 1 91 81 ASN A N 1
ATOM 598 C CA . ASN A 1 81 ? 15.133 21.359 10.688 1 91 81 ASN A CA 1
ATOM 599 C C . ASN A 1 81 ? 14.297 20.094 10.602 1 91 81 ASN A C 1
ATOM 601 O O . ASN A 1 81 ? 14.773 19.062 10.109 1 91 81 ASN A O 1
ATOM 605 N N . ARG A 1 82 ? 13.156 20.172 10.992 1 93.75 82 ARG A N 1
ATOM 606 C CA . ARG A 1 82 ? 12.312 18.969 10.977 1 93.75 82 ARG A CA 1
ATOM 607 C C . ARG A 1 82 ? 11.93 18.594 9.547 1 93.75 82 ARG A C 1
ATOM 609 O O . ARG A 1 82 ? 11.867 17.422 9.203 1 93.75 82 ARG A O 1
ATOM 616 N N . PHE A 1 83 ? 11.656 19.594 8.734 1 95.69 83 PHE A N 1
ATOM 617 C CA . PHE A 1 83 ? 11.367 19.344 7.328 1 95.69 83 PHE A CA 1
ATOM 618 C C . PHE A 1 83 ? 12.594 18.781 6.617 1 95.69 83 PHE A C 1
ATOM 620 O O . PHE A 1 83 ? 12.477 17.875 5.793 1 95.69 83 PHE A O 1
ATOM 627 N N . LEU A 1 84 ? 13.703 19.281 6.945 1 96.75 84 LEU A N 1
ATOM 628 C CA . LEU A 1 84 ? 14.922 18.766 6.34 1 96.75 84 LEU A CA 1
ATOM 629 C C . LEU A 1 84 ? 15.188 17.328 6.789 1 96.75 84 LEU A C 1
ATOM 631 O O . LEU A 1 84 ? 15.641 16.5 5.996 1 96.75 84 LEU A O 1
ATOM 635 N N . ALA A 1 85 ? 14.938 17.078 8.016 1 97.56 85 ALA A N 1
ATOM 636 C CA . ALA A 1 85 ? 15.07 15.719 8.516 1 97.56 85 ALA A CA 1
ATOM 637 C C . ALA A 1 85 ? 14.094 14.781 7.816 1 97.56 85 ALA A C 1
ATOM 639 O O . ALA A 1 85 ? 14.438 13.641 7.492 1 97.56 85 ALA A O 1
ATOM 640 N N . ALA A 1 86 ? 12.898 15.25 7.617 1 98 86 ALA A N 1
ATOM 641 C CA . ALA A 1 86 ? 11.891 14.461 6.906 1 98 86 ALA A CA 1
ATOM 642 C C . ALA A 1 86 ? 12.344 14.156 5.48 1 98 86 ALA A C 1
ATOM 644 O O . ALA A 1 86 ? 12.227 13.016 5.02 1 98 86 ALA A O 1
ATOM 645 N N . ALA A 1 87 ? 12.852 15.125 4.824 1 98.5 87 ALA A N 1
ATOM 646 C CA . ALA A 1 87 ? 13.352 14.938 3.469 1 98.5 87 ALA A CA 1
ATOM 647 C C . ALA A 1 87 ? 14.492 13.922 3.443 1 98.5 87 ALA A C 1
ATOM 649 O O . ALA A 1 87 ? 14.531 13.039 2.588 1 98.5 87 ALA A O 1
ATOM 650 N N . THR A 1 88 ? 15.367 14.07 4.398 1 98.44 88 THR A N 1
ATOM 651 C CA . THR A 1 88 ? 16.516 13.172 4.48 1 98.44 88 THR A CA 1
ATOM 652 C C . THR A 1 88 ? 16.062 11.742 4.762 1 98.44 88 THR A C 1
ATOM 654 O O . THR A 1 88 ? 16.609 10.789 4.203 1 98.44 88 THR A O 1
ATOM 657 N N . ALA A 1 89 ? 15.094 11.641 5.613 1 98.44 89 ALA A N 1
ATOM 658 C CA . ALA A 1 89 ? 14.547 10.312 5.898 1 98.44 89 ALA A CA 1
ATOM 659 C C . ALA A 1 89 ? 14.008 9.656 4.633 1 98.44 89 ALA A C 1
ATOM 661 O O . ALA A 1 89 ? 14.312 8.5 4.348 1 98.44 89 ALA A O 1
ATOM 662 N N . CYS A 1 90 ? 13.242 10.383 3.848 1 98.69 90 CYS A N 1
ATOM 663 C CA . CYS A 1 90 ? 12.703 9.859 2.598 1 98.69 90 CYS A CA 1
ATOM 664 C C . CYS A 1 90 ? 13.828 9.492 1.633 1 98.69 90 CYS A C 1
ATOM 666 O O . CYS A 1 90 ? 13.812 8.422 1.03 1 98.69 90 CYS A O 1
ATOM 668 N N . LEU A 1 91 ? 14.828 10.289 1.576 1 98.56 91 LEU A N 1
ATOM 669 C CA . LEU A 1 91 ? 15.914 10.062 0.631 1 98.56 91 LEU A CA 1
ATOM 670 C C . LEU A 1 91 ? 16.781 8.891 1.074 1 98.56 91 LEU A C 1
ATOM 672 O O . LEU A 1 91 ? 17.453 8.266 0.251 1 98.56 91 LEU A O 1
ATOM 676 N N . GLY A 1 92 ? 16.766 8.594 2.34 1 98.44 92 GLY A N 1
ATOM 677 C CA . GLY A 1 92 ? 17.547 7.492 2.877 1 98.44 92 GLY A CA 1
ATOM 678 C C . GLY A 1 92 ? 17.125 6.145 2.326 1 98.44 92 GLY A C 1
ATOM 679 O O . GLY A 1 92 ? 17.891 5.172 2.418 1 98.44 92 GLY A O 1
ATOM 680 N N . ILE A 1 93 ? 15.953 6.141 1.684 1 97.81 93 ILE A N 1
ATOM 681 C CA . ILE A 1 93 ? 15.453 4.883 1.141 1 97.81 93 ILE A CA 1
ATOM 682 C C . ILE A 1 93 ? 16.375 4.398 0.022 1 97.81 93 ILE A C 1
ATOM 684 O O . ILE A 1 93 ? 16.531 3.191 -0.177 1 97.81 93 ILE A O 1
ATOM 688 N N . VAL A 1 94 ? 17 5.262 -0.702 1 96.62 94 VAL A N 1
ATOM 689 C CA . VAL A 1 94 ? 17.781 4.941 -1.891 1 96.62 94 VAL A CA 1
ATOM 690 C C . VAL A 1 94 ? 19.062 4.219 -1.484 1 96.62 94 VAL A C 1
ATOM 692 O O . VAL A 1 94 ? 19.297 3.086 -1.911 1 96.62 94 VAL A O 1
ATOM 695 N N . PRO A 1 95 ? 19.828 4.812 -0.635 1 97.25 95 PRO A N 1
ATOM 696 C CA . PRO A 1 95 ? 21.031 4.07 -0.24 1 97.25 95 PRO A CA 1
ATOM 697 C C . PRO A 1 95 ? 20.703 2.797 0.539 1 97.25 95 PRO A C 1
ATOM 699 O O . PRO A 1 95 ? 21.422 1.8 0.43 1 97.25 95 PRO A O 1
ATOM 702 N N . PHE A 1 96 ? 19.703 2.783 1.325 1 98.06 96 PHE A N 1
ATOM 703 C CA . PHE A 1 96 ? 19.281 1.564 2.004 1 98.06 96 PHE A CA 1
ATOM 704 C C . PHE A 1 96 ? 19 0.452 1 1 98.06 96 PHE A C 1
ATOM 706 O O . PHE A 1 96 ? 19.406 -0.692 1.204 1 98.06 96 PHE A O 1
ATOM 713 N N . THR A 1 97 ? 18.297 0.789 -0.074 1 96.81 97 THR A N 1
ATOM 714 C CA . THR A 1 97 ? 17.953 -0.188 -1.103 1 96.81 97 THR A CA 1
ATOM 715 C C . THR A 1 97 ? 19.219 -0.752 -1.751 1 96.81 97 THR A C 1
ATOM 717 O O . THR A 1 97 ? 19.375 -1.97 -1.868 1 96.81 97 THR A O 1
ATOM 720 N N . ILE A 1 98 ? 20.141 0.077 -2.094 1 96.38 98 ILE A N 1
ATOM 721 C CA . ILE A 1 98 ? 21.359 -0.327 -2.799 1 96.38 98 ILE A CA 1
ATOM 722 C C . ILE A 1 98 ? 22.219 -1.184 -1.882 1 96.38 98 ILE A C 1
ATOM 724 O O . ILE A 1 98 ? 22.766 -2.203 -2.311 1 96.38 98 ILE A O 1
ATOM 728 N N . ILE A 1 99 ? 22.25 -0.816 -0.672 1 97.12 99 ILE A N 1
ATOM 729 C CA . ILE A 1 99 ? 23.172 -1.462 0.245 1 97.12 99 ILE A CA 1
ATOM 730 C C . ILE A 1 99 ? 22.562 -2.754 0.781 1 97.12 99 ILE A C 1
ATOM 732 O O . ILE A 1 99 ? 23.25 -3.777 0.876 1 97.12 99 ILE A O 1
ATOM 736 N N . VAL A 1 100 ? 21.359 -2.748 1.089 1 97.81 100 VAL A N 1
ATOM 737 C CA . VAL A 1 100 ? 20.781 -3.838 1.873 1 97.81 100 VAL A CA 1
ATOM 738 C C . VAL A 1 100 ? 20.016 -4.785 0.956 1 97.81 100 VAL A C 1
ATOM 740 O O . VAL A 1 100 ? 20.047 -6.004 1.144 1 97.81 100 VAL A O 1
ATOM 743 N N . LEU A 1 101 ? 19.391 -4.289 -0.094 1 97.81 101 LEU A N 1
ATOM 744 C CA . LEU A 1 101 ? 18.422 -5.105 -0.822 1 97.81 101 LEU A CA 1
ATOM 745 C C . LEU A 1 101 ? 19 -5.582 -2.148 1 97.81 101 LEU A C 1
ATOM 747 O O . LEU A 1 101 ? 18.469 -6.496 -2.775 1 97.81 101 LEU A O 1
ATOM 751 N N . LYS A 1 102 ? 20.109 -5.086 -2.539 1 97.38 102 LYS A N 1
ATOM 752 C CA . LYS A 1 102 ? 20.641 -5.344 -3.873 1 97.38 102 LYS A CA 1
ATOM 753 C C . LYS A 1 102 ? 21 -6.816 -4.051 1 97.38 102 LYS A C 1
ATOM 755 O O . LYS A 1 102 ? 20.703 -7.41 -5.09 1 97.38 102 LYS A O 1
ATOM 760 N N . ARG A 1 103 ? 21.547 -7.414 -3.078 1 97.06 103 ARG A N 1
ATOM 761 C CA . ARG A 1 103 ? 21.969 -8.805 -3.188 1 97.06 103 ARG A CA 1
ATOM 762 C C . ARG A 1 103 ? 20.781 -9.727 -3.43 1 97.06 103 ARG A C 1
ATOM 764 O O . ARG A 1 103 ? 20.812 -10.547 -4.348 1 97.06 103 ARG A O 1
ATOM 771 N N . SER A 1 104 ? 19.781 -9.555 -2.586 1 97.88 104 SER A N 1
ATOM 772 C CA . SER A 1 104 ? 18.578 -10.359 -2.764 1 97.88 104 SER A CA 1
ATOM 773 C C . SER A 1 104 ? 17.938 -10.102 -4.121 1 97.88 104 SER A C 1
ATOM 775 O O . SER A 1 104 ? 17.438 -11.023 -4.766 1 97.88 104 SER A O 1
ATOM 777 N N . GLU A 1 105 ? 17.969 -8.914 -4.551 1 97.88 105 GLU A N 1
ATOM 778 C CA . GLU A 1 105 ? 17.359 -8.547 -5.828 1 97.88 105 GLU A CA 1
ATOM 779 C C . GLU A 1 105 ? 18.094 -9.211 -6.996 1 97.88 105 GLU A C 1
ATOM 781 O O . GLU A 1 105 ? 17.453 -9.711 -7.926 1 97.88 105 GLU A O 1
ATOM 786 N N . ILE A 1 106 ? 19.375 -9.242 -6.973 1 97.19 106 ILE A N 1
ATOM 787 C CA . ILE A 1 106 ? 20.156 -9.867 -8.031 1 97.19 106 ILE A CA 1
ATOM 788 C C . ILE A 1 106 ? 19.812 -11.352 -8.117 1 97.19 106 ILE A C 1
ATOM 790 O O . ILE A 1 106 ? 19.609 -11.883 -9.211 1 97.19 106 ILE A O 1
ATOM 794 N N . ILE A 1 107 ? 19.719 -11.992 -6.984 1 96.94 107 ILE A N 1
ATOM 795 C CA . ILE A 1 107 ? 19.406 -13.422 -6.934 1 96.94 107 ILE A CA 1
ATOM 796 C C . ILE A 1 107 ? 18.016 -13.672 -7.516 1 96.94 107 ILE A C 1
ATOM 798 O O . ILE A 1 107 ? 17.828 -14.586 -8.32 1 96.94 107 ILE A O 1
ATOM 802 N N . LEU A 1 108 ? 17.078 -12.859 -7.152 1 97.62 108 LEU A N 1
ATOM 803 C CA . LEU A 1 108 ? 15.695 -13.078 -7.547 1 97.62 108 LEU A CA 1
ATOM 804 C C . LEU A 1 108 ? 15.492 -12.766 -9.023 1 97.62 108 LEU A C 1
ATOM 806 O O . LEU A 1 108 ? 14.773 -13.484 -9.719 1 97.62 108 LEU A O 1
ATOM 810 N N . TYR A 1 109 ? 16.141 -11.789 -9.523 1 97.38 109 TYR A N 1
ATOM 811 C CA . TYR A 1 109 ? 16.062 -11.492 -10.953 1 97.38 109 TYR A CA 1
ATOM 812 C C . TYR A 1 109 ? 16.703 -12.609 -11.773 1 97.38 109 TYR A C 1
ATOM 814 O O . TYR A 1 109 ? 16.188 -12.984 -12.828 1 97.38 109 TYR A O 1
ATOM 822 N N . ALA A 1 110 ? 17.797 -13.109 -11.266 1 97.06 110 ALA A N 1
ATOM 823 C CA . ALA A 1 110 ? 18.453 -14.219 -11.953 1 97.06 110 ALA A CA 1
ATOM 824 C C . ALA A 1 110 ? 17.562 -15.461 -11.953 1 97.06 110 ALA A C 1
ATOM 826 O O . ALA A 1 110 ? 17.438 -16.141 -12.977 1 97.06 110 ALA A O 1
ATOM 827 N N . ALA A 1 111 ? 16.953 -15.695 -10.805 1 96.56 111 ALA A N 1
ATOM 828 C CA . ALA A 1 111 ? 16.094 -16.875 -10.68 1 96.56 111 ALA A CA 1
ATOM 829 C C . ALA A 1 111 ? 14.883 -16.766 -11.594 1 96.56 111 ALA A C 1
ATOM 831 O O . ALA A 1 111 ? 14.398 -17.781 -12.109 1 96.56 111 ALA A O 1
ATOM 832 N N . ALA A 1 112 ? 14.406 -15.602 -11.789 1 96.19 112 ALA A N 1
ATOM 833 C CA . ALA A 1 112 ? 13.242 -15.391 -12.641 1 96.19 112 ALA A CA 1
ATOM 834 C C . ALA A 1 112 ? 13.578 -15.656 -14.109 1 96.19 112 ALA A C 1
ATOM 836 O O . ALA A 1 112 ? 12.703 -15.992 -14.898 1 96.19 112 ALA A O 1
ATOM 837 N N . ALA A 1 113 ? 14.836 -15.531 -14.453 1 95.38 113 ALA A N 1
ATOM 838 C CA . ALA A 1 113 ? 15.273 -15.688 -15.836 1 95.38 113 ALA A CA 1
ATOM 839 C C . ALA A 1 113 ? 15.734 -17.125 -16.109 1 95.38 113 ALA A C 1
ATOM 841 O O . ALA A 1 113 ? 15.875 -17.531 -17.266 1 95.38 113 ALA A O 1
ATOM 842 N N . GLU A 1 114 ? 15.914 -17.844 -14.961 1 90.19 114 GLU A N 1
ATOM 843 C CA . GLU A 1 114 ? 16.469 -19.188 -15.094 1 90.19 114 GLU A CA 1
ATOM 844 C C . GLU A 1 114 ? 15.461 -20.234 -14.625 1 90.19 114 GLU A C 1
ATOM 846 O O . GLU A 1 114 ? 14.742 -20.016 -13.648 1 90.19 114 GLU A O 1
ATOM 851 N N . SER A 1 115 ? 15.539 -21.375 -15.297 1 82.75 115 SER A N 1
ATOM 852 C CA . SER A 1 115 ? 14.594 -22.438 -14.938 1 82.75 115 SER A CA 1
ATOM 853 C C . SER A 1 115 ? 15.195 -23.391 -13.906 1 82.75 115 SER A C 1
ATOM 855 O O . SER A 1 115 ? 14.469 -24.094 -13.211 1 82.75 115 SER A O 1
ATOM 857 N N . ASN A 1 116 ? 16.469 -23.391 -13.664 1 85.38 116 ASN A N 1
ATOM 858 C CA . ASN A 1 116 ? 17.094 -24.375 -12.805 1 85.38 116 ASN A CA 1
ATOM 859 C C . ASN A 1 116 ? 17.594 -23.766 -11.5 1 85.38 116 ASN A C 1
ATOM 861 O O . ASN A 1 116 ? 18.578 -24.234 -10.922 1 85.38 116 ASN A O 1
ATOM 865 N N . SER A 1 117 ? 16.812 -22.922 -10.953 1 86.44 117 SER A N 1
ATOM 866 C CA . SER A 1 117 ? 17.219 -22.312 -9.688 1 86.44 117 SER A CA 1
ATOM 867 C C . SER A 1 117 ? 16.859 -23.219 -8.508 1 86.44 117 SER A C 1
ATOM 869 O O . SER A 1 117 ? 15.844 -23.922 -8.539 1 86.44 117 SER A O 1
ATOM 871 N N . GLU A 1 118 ? 17.75 -23.094 -7.512 1 91.06 118 GLU A N 1
ATOM 872 C CA . GLU A 1 118 ? 17.531 -23.891 -6.301 1 91.06 118 GLU A CA 1
ATOM 873 C C . GLU A 1 118 ? 16.469 -23.25 -5.406 1 91.06 118 GLU A C 1
ATOM 875 O O . GLU A 1 118 ? 16.594 -22.078 -5.043 1 91.06 118 GLU A O 1
ATOM 880 N N . SER A 1 119 ? 15.57 -24.062 -4.965 1 92.5 119 SER A N 1
ATOM 881 C CA . SER A 1 119 ? 14.422 -23.578 -4.203 1 92.5 119 SER A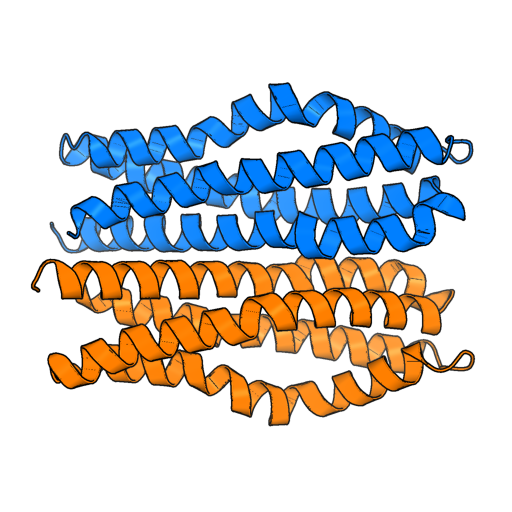 CA 1
ATOM 882 C C . SER A 1 119 ? 14.867 -22.922 -2.896 1 92.5 119 SER A C 1
ATOM 884 O O . SER A 1 119 ? 14.406 -21.828 -2.557 1 92.5 119 SER A O 1
ATOM 886 N N . ASP A 1 120 ? 15.789 -23.516 -2.189 1 94.88 120 ASP A N 1
ATOM 887 C CA . ASP A 1 120 ? 16.203 -22.984 -0.896 1 94.88 120 ASP A CA 1
ATOM 888 C C . ASP A 1 120 ? 16.875 -21.609 -1.054 1 94.88 120 ASP A C 1
ATOM 890 O O . ASP A 1 120 ? 16.672 -20.719 -0.229 1 94.88 120 ASP A O 1
ATOM 894 N N . HIS A 1 121 ? 17.609 -21.5 -2.098 1 94.75 121 HIS A N 1
ATOM 895 C CA . HIS A 1 121 ? 18.312 -20.25 -2.346 1 94.75 121 HIS A CA 1
ATOM 896 C C . HIS A 1 121 ? 17.344 -19.125 -2.697 1 94.75 121 HIS A C 1
ATOM 898 O O . HIS A 1 121 ? 17.469 -18.016 -2.182 1 94.75 121 HIS A O 1
ATOM 904 N N . VAL A 1 122 ? 16.391 -19.375 -3.52 1 97.25 122 VAL A N 1
ATOM 905 C CA . VAL A 1 122 ? 15.391 -18.406 -3.932 1 97.25 122 VAL A CA 1
ATOM 906 C C . VAL A 1 122 ? 14.492 -18.047 -2.75 1 97.25 122 VAL A C 1
ATOM 908 O O . VAL A 1 122 ? 14.18 -16.875 -2.523 1 97.25 122 VAL A O 1
ATOM 911 N N . GLU A 1 123 ? 14.125 -19.047 -2.002 1 97.88 123 GLU A N 1
ATOM 912 C CA . GLU A 1 123 ? 13.297 -18.812 -0.824 1 97.88 123 GLU A CA 1
ATOM 913 C C . GLU A 1 123 ? 14.008 -17.922 0.185 1 97.88 123 GLU A C 1
ATOM 915 O O . GLU A 1 123 ? 13.414 -17 0.734 1 97.88 123 GLU A O 1
ATOM 920 N N . ALA A 1 124 ? 15.234 -18.188 0.452 1 98 124 ALA A N 1
ATOM 921 C CA . ALA A 1 124 ? 16.016 -17.391 1.402 1 98 124 ALA A CA 1
ATOM 922 C C . ALA A 1 124 ? 16.172 -15.953 0.923 1 98 124 ALA A C 1
ATOM 924 O O . ALA A 1 124 ? 16.016 -15.008 1.705 1 98 124 ALA A O 1
ATOM 925 N N . ALA A 1 125 ? 16.484 -15.781 -0.329 1 98.12 125 ALA A N 1
ATOM 926 C CA . ALA A 1 125 ? 16.641 -14.445 -0.899 1 98.12 125 ALA A CA 1
ATOM 927 C C . ALA A 1 125 ? 15.328 -13.664 -0.84 1 98.12 125 ALA A C 1
ATOM 929 O O . ALA A 1 125 ? 15.32 -12.484 -0.488 1 98.12 125 ALA A O 1
ATOM 930 N N . MET A 1 126 ? 14.289 -14.312 -1.148 1 98.38 126 MET A N 1
ATOM 931 C CA . MET A 1 126 ? 12.992 -13.648 -1.175 1 98.38 126 MET A CA 1
ATOM 932 C C . MET A 1 126 ? 12.531 -13.289 0.235 1 98.38 126 MET A C 1
ATOM 934 O O . MET A 1 126 ? 12.008 -12.195 0.46 1 98.38 126 MET A O 1
ATOM 938 N N . THR A 1 127 ? 12.688 -14.18 1.139 1 98.19 127 THR A N 1
ATOM 939 C CA . THR A 1 127 ? 12.336 -13.906 2.527 1 98.19 127 THR A CA 1
ATOM 940 C C . THR A 1 127 ? 13.18 -12.766 3.084 1 98.19 127 THR A C 1
ATOM 942 O O . THR A 1 127 ? 12.656 -11.867 3.748 1 98.19 127 THR A O 1
ATOM 945 N N . SER A 1 128 ? 14.438 -12.852 2.75 1 98.38 128 SER A N 1
ATOM 946 C CA . SER A 1 128 ? 15.32 -11.773 3.178 1 98.38 128 SER A CA 1
ATOM 947 C C . SER A 1 128 ? 14.891 -10.438 2.58 1 98.38 128 SER A C 1
ATOM 949 O O . SER A 1 128 ? 14.789 -9.438 3.291 1 98.38 128 SER A O 1
ATOM 951 N N . TRP A 1 129 ? 14.68 -10.406 1.331 1 98.5 129 TRP A N 1
ATOM 952 C CA . TRP A 1 129 ? 14.203 -9.188 0.677 1 98.5 129 TRP A CA 1
ATOM 953 C C . TRP A 1 129 ? 12.922 -8.688 1.332 1 98.5 129 TRP A C 1
ATOM 955 O O . TRP A 1 129 ? 12.781 -7.488 1.588 1 98.5 129 TRP A O 1
ATOM 965 N N . GLY A 1 130 ? 12.016 -9.594 1.569 1 98.44 130 GLY A N 1
ATOM 966 C CA . GLY A 1 130 ? 10.742 -9.219 2.17 1 98.44 130 GLY A CA 1
ATOM 967 C C . GLY A 1 130 ? 10.898 -8.555 3.525 1 98.44 130 GLY A C 1
ATOM 968 O O . GLY A 1 130 ? 10.227 -7.559 3.812 1 98.44 130 GLY A O 1
ATOM 969 N N . VAL A 1 131 ? 11.742 -9.055 4.344 1 98.25 131 VAL A N 1
ATOM 970 C CA . VAL A 1 131 ? 11.961 -8.523 5.688 1 98.25 131 VAL A CA 1
ATOM 971 C C . VAL A 1 131 ? 12.602 -7.141 5.602 1 98.25 131 VAL A C 1
ATOM 973 O O . VAL A 1 131 ? 12.133 -6.191 6.23 1 98.25 131 VAL A O 1
ATOM 976 N N . TRP A 1 132 ? 13.602 -7.016 4.828 1 98.5 132 TRP A N 1
ATOM 977 C CA . TRP A 1 132 ? 14.289 -5.738 4.727 1 98.5 132 TRP A CA 1
ATOM 978 C C . TRP A 1 132 ? 13.438 -4.711 3.994 1 98.5 132 TRP A C 1
ATOM 980 O O . TRP A 1 132 ? 13.5 -3.514 4.293 1 98.5 132 TRP A O 1
ATOM 990 N N . ASN A 1 133 ? 12.664 -5.191 3.035 1 98.38 133 ASN A N 1
ATOM 991 C CA . ASN A 1 133 ? 11.688 -4.309 2.406 1 98.38 133 ASN A CA 1
ATOM 992 C C . ASN A 1 133 ? 10.688 -3.76 3.422 1 98.38 133 ASN A C 1
ATOM 994 O O . ASN A 1 133 ? 10.305 -2.592 3.352 1 98.38 133 ASN A O 1
ATOM 998 N N . MET A 1 134 ? 10.328 -4.523 4.418 1 97.31 134 MET A N 1
ATOM 999 C CA . MET A 1 134 ? 9.445 -4.043 5.473 1 97.31 134 MET A CA 1
ATOM 1000 C C . MET A 1 134 ? 10.125 -2.975 6.316 1 97.31 134 MET A C 1
ATOM 1002 O O . MET A 1 134 ? 9.492 -2.006 6.734 1 97.31 134 MET A O 1
ATOM 1006 N N . VAL A 1 135 ? 11.367 -3.152 6.531 1 97.94 135 VAL A N 1
ATOM 1007 C CA . VAL A 1 135 ? 12.133 -2.148 7.258 1 97.94 135 VAL A CA 1
ATOM 1008 C C . VAL A 1 135 ? 12.195 -0.858 6.441 1 97.94 135 VAL A C 1
ATOM 1010 O O . VAL A 1 135 ? 12.07 0.238 6.988 1 97.94 135 VAL A O 1
ATOM 1013 N N . ARG A 1 136 ? 12.289 -1.044 5.148 1 97.19 136 ARG A N 1
ATOM 1014 C CA . ARG A 1 136 ? 12.398 0.088 4.234 1 97.19 136 ARG A CA 1
ATOM 1015 C C . ARG A 1 136 ? 11.156 0.964 4.293 1 97.19 136 ARG A C 1
ATOM 1017 O O . ARG A 1 136 ? 11.219 2.162 4.008 1 97.19 136 ARG A O 1
ATOM 1024 N N . THR A 1 137 ? 10.039 0.358 4.688 1 98.25 137 THR A N 1
ATOM 1025 C CA . THR A 1 137 ? 8.797 1.096 4.902 1 98.25 137 THR A CA 1
ATOM 1026 C C . THR A 1 137 ? 9.016 2.244 5.883 1 98.25 137 THR A C 1
ATOM 1028 O O . THR A 1 137 ? 8.359 3.283 5.785 1 98.25 137 THR A O 1
ATOM 1031 N N . GLY A 1 138 ? 9.992 2.076 6.738 1 98.38 138 GLY A N 1
ATOM 1032 C CA . GLY A 1 138 ? 10.242 3.037 7.801 1 98.38 138 GLY A CA 1
ATOM 1033 C C . GLY A 1 138 ? 10.727 4.379 7.289 1 98.38 138 GLY A C 1
ATOM 1034 O O . GLY A 1 138 ? 10.508 5.41 7.93 1 98.38 138 GLY A O 1
ATOM 1035 N N . PHE A 1 139 ? 11.281 4.449 6.137 1 98.69 139 PHE A N 1
ATOM 1036 C CA . PHE A 1 139 ? 11.875 5.68 5.629 1 98.69 139 PHE A CA 1
ATOM 1037 C C . PHE A 1 139 ? 10.789 6.68 5.242 1 98.69 139 PHE A C 1
ATOM 1039 O O . PHE A 1 139 ? 10.727 7.777 5.801 1 98.69 139 PHE A O 1
ATOM 1046 N N . PRO A 1 140 ? 9.906 6.285 4.324 1 98.75 140 PRO A N 1
ATOM 1047 C CA . PRO A 1 140 ? 8.836 7.242 4.031 1 98.75 140 PRO A CA 1
ATOM 1048 C C . PRO A 1 140 ? 7.922 7.484 5.23 1 98.75 140 PRO A C 1
ATOM 1050 O O . PRO A 1 140 ? 7.41 8.594 5.406 1 98.75 140 PRO A O 1
ATOM 1053 N N . MET A 1 141 ? 7.746 6.504 6.074 1 97.81 141 MET A N 1
ATOM 1054 C CA . MET A 1 141 ? 6.918 6.668 7.266 1 97.81 141 MET A CA 1
ATOM 1055 C C . MET A 1 141 ? 7.531 7.688 8.219 1 97.81 141 MET A C 1
ATOM 1057 O O . MET A 1 141 ? 6.828 8.555 8.742 1 97.81 141 MET A O 1
ATOM 1061 N N . MET A 1 142 ? 8.805 7.551 8.43 1 97.44 142 MET A N 1
ATOM 1062 C CA . MET A 1 142 ? 9.5 8.516 9.281 1 97.44 142 MET A CA 1
ATOM 1063 C C . MET A 1 142 ? 9.43 9.914 8.688 1 97.44 142 MET A C 1
ATOM 1065 O O . MET A 1 142 ? 9.258 10.898 9.414 1 97.44 142 MET A O 1
ATOM 1069 N N . GLY A 1 143 ? 9.625 10.008 7.383 1 97.56 143 GLY A N 1
ATOM 1070 C CA . GLY A 1 143 ? 9.461 11.305 6.746 1 97.56 143 GLY A CA 1
ATOM 1071 C C . GLY A 1 143 ? 8.125 11.953 7.047 1 97.56 143 GLY A C 1
ATOM 1072 O O . GLY A 1 143 ? 8.07 13.102 7.504 1 97.56 143 GLY A O 1
ATOM 1073 N N . GLY A 1 144 ? 7.066 11.25 6.879 1 95.94 144 GLY A N 1
ATOM 1074 C CA . GLY A 1 144 ? 5.734 11.758 7.18 1 95.94 144 GLY A CA 1
ATOM 1075 C C . GLY A 1 144 ? 5.559 12.148 8.633 1 95.94 144 GLY A C 1
ATOM 1076 O O . GLY A 1 144 ? 5.016 13.211 8.938 1 95.94 144 GLY A O 1
ATOM 1077 N N . LEU A 1 145 ? 6.008 11.336 9.477 1 94.62 145 LEU A N 1
ATOM 1078 C CA . LEU A 1 145 ? 5.859 11.555 10.914 1 94.62 145 LEU A CA 1
ATOM 1079 C C . LEU A 1 145 ? 6.609 12.805 11.352 1 94.62 145 LEU A C 1
ATOM 1081 O O . LEU A 1 145 ? 6.086 13.609 12.133 1 94.62 145 LEU A O 1
ATOM 1085 N N . LEU A 1 146 ? 7.801 12.977 10.883 1 95 146 LEU A N 1
ATOM 1086 C CA . LEU A 1 146 ? 8.586 14.156 11.219 1 95 146 LEU A CA 1
ATOM 1087 C C . LEU A 1 146 ? 7.926 15.422 10.695 1 95 146 LEU A C 1
ATOM 1089 O O . LEU A 1 146 ? 7.914 16.453 11.383 1 95 146 LEU A O 1
ATOM 1093 N N . ALA A 1 147 ? 7.418 15.297 9.531 1 93.25 147 ALA A N 1
ATOM 1094 C CA . ALA A 1 147 ? 6.777 16.469 8.93 1 93.25 147 ALA A CA 1
ATOM 1095 C C . ALA A 1 147 ? 5.508 16.844 9.688 1 93.25 147 ALA A C 1
ATOM 1097 O O . ALA A 1 147 ? 5.203 18.031 9.844 1 93.25 147 ALA A O 1
ATOM 1098 N N . VAL A 1 148 ? 4.789 15.859 10.227 1 88.88 148 VAL A N 1
ATOM 1099 C CA . VAL A 1 148 ? 3.555 16.109 10.961 1 88.88 148 VAL A CA 1
ATOM 1100 C C . VAL A 1 148 ? 3.875 16.781 12.297 1 88.88 148 VAL A C 1
ATOM 1102 O O . VAL A 1 148 ? 3.076 17.562 12.805 1 88.88 148 VAL A O 1
ATOM 1105 N N . GLY A 1 149 ? 4.965 16.406 12.898 1 80.19 149 GLY A N 1
ATOM 1106 C CA . GLY A 1 149 ? 5.367 17.062 14.133 1 80.19 149 GLY A CA 1
ATOM 1107 C C . GLY A 1 149 ? 5.387 18.578 14.031 1 80.19 149 GLY A C 1
ATOM 1108 O O . GLY A 1 149 ? 5.234 19.281 15.031 1 80.19 149 GLY A O 1
ATOM 1109 N N . MET A 1 150 ? 5.457 19.062 12.859 1 67.31 150 MET A N 1
ATOM 1110 C CA . MET A 1 150 ? 5.461 20.516 12.664 1 67.31 150 MET A CA 1
ATOM 1111 C C . MET A 1 150 ? 4.043 21.062 12.672 1 67.31 150 MET A C 1
ATOM 1113 O O . MET A 1 150 ? 3.846 22.281 12.68 1 67.31 150 MET A O 1
ATOM 1117 N N . TYR A 1 151 ? 3.152 20.156 12.578 1 62.03 151 TYR A N 1
ATOM 1118 C CA . TYR A 1 151 ? 1.773 20.562 12.82 1 62.03 151 TYR A CA 1
ATOM 1119 C C . TYR A 1 151 ? 1.476 20.594 14.32 1 62.03 151 TYR A C 1
ATOM 1121 O O . TYR A 1 151 ? 0.529 21.266 14.75 1 62.03 151 TYR A O 1
ATOM 1129 N N . LEU A 1 152 ? 2.322 19.859 15 1 58.28 152 LEU A N 1
ATOM 1130 C CA . LEU A 1 152 ? 2.047 19.703 16.422 1 58.28 152 LEU A CA 1
ATOM 1131 C C . LEU A 1 152 ? 2.795 20.734 17.234 1 58.28 152 LEU A C 1
ATOM 1133 O O . LEU A 1 152 ? 3.916 21.125 16.891 1 58.28 152 LEU A O 1
ATOM 1137 N N . MET B 1 1 ? -5.48 23.969 18.016 1 60.03 1 MET B N 1
ATOM 1138 C CA . MET B 1 1 ? -5.684 22.594 18.422 1 60.03 1 MET B CA 1
ATOM 1139 C C . MET B 1 1 ? -4.703 22.188 19.516 1 60.03 1 MET B C 1
ATOM 1141 O O . MET B 1 1 ? -3.562 22.656 19.531 1 60.03 1 MET B O 1
ATOM 1145 N N . THR B 1 2 ? -5.207 21.484 20.625 1 72.12 2 THR B N 1
ATOM 1146 C CA . THR B 1 2 ? -4.328 21.031 21.703 1 72.12 2 THR B CA 1
ATOM 1147 C C . THR B 1 2 ? -3.336 20 21.172 1 72.12 2 THR B C 1
ATOM 1149 O O . THR B 1 2 ? -3.504 19.469 20.078 1 72.12 2 THR B O 1
ATOM 1152 N N . ASN B 1 3 ? -2.373 19.781 21.859 1 75.25 3 ASN B N 1
ATOM 1153 C CA . ASN B 1 3 ? -1.345 18.812 21.5 1 75.25 3 ASN B CA 1
ATOM 1154 C C . ASN B 1 3 ? -1.947 17.438 21.188 1 75.25 3 ASN B C 1
ATOM 1156 O O . ASN B 1 3 ? -1.588 16.812 20.203 1 75.25 3 ASN B O 1
ATOM 1160 N N . ASN B 1 4 ? -2.916 17.078 22.016 1 80.75 4 ASN B N 1
ATOM 1161 C CA . ASN B 1 4 ? -3.531 15.766 21.828 1 80.75 4 ASN B CA 1
ATOM 1162 C C . ASN B 1 4 ? -4.355 15.719 20.547 1 80.75 4 ASN B C 1
ATOM 1164 O O . ASN B 1 4 ? -4.301 14.734 19.797 1 80.75 4 ASN B O 1
ATOM 1168 N N . SER B 1 5 ? -5.047 16.75 20.281 1 86.12 5 SER B N 1
ATOM 1169 C CA . SER B 1 5 ? -5.871 16.812 19.078 1 86.12 5 SER B CA 1
ATOM 1170 C C . SER B 1 5 ? -5.008 16.797 17.812 1 86.12 5 SER B C 1
ATOM 1172 O O . SER B 1 5 ? -5.379 16.188 16.812 1 86.12 5 SER B O 1
ATOM 1174 N N . SER B 1 6 ? -3.893 17.359 18.016 1 86.75 6 SER B N 1
ATOM 1175 C CA . SER B 1 6 ? -2.982 17.391 16.875 1 86.75 6 SER B CA 1
ATOM 1176 C C . SER B 1 6 ? -2.418 16.016 16.578 1 86.75 6 SER B C 1
ATOM 1178 O O . SER B 1 6 ? -2.24 15.641 15.414 1 86.75 6 SER B O 1
ATOM 1180 N N . LEU B 1 7 ? -2.17 15.352 17.656 1 88.81 7 LEU B N 1
ATOM 1181 C CA . LEU B 1 7 ? -1.662 13.992 17.484 1 88.81 7 LEU B CA 1
ATOM 1182 C C . LEU B 1 7 ? -2.715 13.086 16.859 1 88.81 7 LEU B C 1
ATOM 1184 O O . LEU B 1 7 ? -2.404 12.289 15.969 1 88.81 7 LEU B O 1
ATOM 1188 N N . ILE B 1 8 ? -3.902 13.195 17.312 1 93.5 8 ILE B N 1
ATOM 1189 C CA . ILE B 1 8 ? -5.004 12.398 16.781 1 93.5 8 ILE B CA 1
ATOM 1190 C C . ILE B 1 8 ? -5.227 12.758 15.312 1 93.5 8 ILE B C 1
ATOM 1192 O O . ILE B 1 8 ? -5.449 11.875 14.484 1 93.5 8 ILE B O 1
ATOM 1196 N N . HIS B 1 9 ? -5.117 13.969 15.016 1 93.25 9 HIS B N 1
ATOM 1197 C CA . HIS B 1 9 ? -5.262 14.461 13.648 1 93.25 9 HIS B CA 1
ATOM 1198 C C . HIS B 1 9 ? -4.176 13.891 12.742 1 93.25 9 HIS B C 1
ATOM 1200 O O . HIS B 1 9 ? -4.477 13.32 11.695 1 93.25 9 HIS B O 1
ATOM 1206 N N . ALA B 1 10 ? -2.98 13.938 13.188 1 91.19 10 ALA B N 1
ATOM 1207 C CA . ALA B 1 10 ? -1.843 13.445 12.414 1 91.19 10 ALA B CA 1
ATOM 1208 C C . ALA B 1 10 ? -1.929 11.938 12.211 1 91.19 10 ALA B C 1
ATOM 1210 O O . ALA B 1 10 ? -1.688 11.438 11.109 1 91.19 10 ALA B O 1
ATOM 1211 N N . THR B 1 11 ? -2.297 11.32 13.25 1 93.69 11 THR B N 1
ATOM 1212 C CA . THR B 1 11 ? -2.396 9.867 13.188 1 93.69 11 THR B CA 1
ATOM 1213 C C . THR B 1 11 ? -3.488 9.438 12.211 1 93.69 11 THR B C 1
ATOM 1215 O O . THR B 1 11 ? -3.318 8.469 11.469 1 93.69 11 THR B O 1
ATOM 1218 N N . GLY B 1 12 ? -4.574 10.133 12.242 1 96.19 12 GLY B N 1
ATOM 1219 C CA . GLY B 1 12 ? -5.641 9.844 11.305 1 96.19 12 GLY B CA 1
ATOM 1220 C C . GLY B 1 12 ? -5.23 10.031 9.852 1 96.19 12 GLY B C 1
ATOM 1221 O O . GLY B 1 12 ? -5.523 9.195 9 1 96.19 12 GLY B O 1
ATOM 1222 N N . VAL B 1 13 ? -4.48 11.047 9.617 1 95.38 13 VAL B N 1
ATOM 1223 C CA . VAL B 1 13 ? -4.059 11.375 8.258 1 95.38 13 VAL B CA 1
ATOM 1224 C C . VAL B 1 13 ? -3.041 10.344 7.773 1 95.38 13 VAL B C 1
ATOM 1226 O O . VAL B 1 13 ? -3.145 9.844 6.656 1 95.38 13 VAL B O 1
ATOM 1229 N N . ILE B 1 14 ? -2.15 9.984 8.609 1 96.12 14 ILE B N 1
ATOM 1230 C CA . ILE B 1 14 ? -1.113 9.023 8.242 1 96.12 14 ILE B CA 1
ATOM 1231 C C . ILE B 1 14 ? -1.737 7.648 8.008 1 96.12 14 ILE B C 1
ATOM 1233 O O . ILE B 1 14 ? -1.464 7.004 6.996 1 96.12 14 ILE B O 1
ATOM 1237 N N . SER B 1 15 ? -2.578 7.297 8.898 1 97.88 15 SER B N 1
ATOM 1238 C CA . SER B 1 15 ? -3.154 5.961 8.773 1 97.88 15 SER B CA 1
ATOM 1239 C C . SER B 1 15 ? -4.062 5.859 7.551 1 97.88 15 SER B C 1
ATOM 1241 O O . SER B 1 15 ? -4.051 4.848 6.848 1 97.88 15 SER B O 1
ATOM 1243 N N . SER B 1 16 ? -4.812 6.863 7.297 1 98.38 16 SER B N 1
ATOM 1244 C CA . SER B 1 16 ? -5.703 6.82 6.141 1 98.38 16 SER B CA 1
ATOM 1245 C C . SER B 1 16 ? -4.918 6.801 4.836 1 98.38 16 SER B C 1
ATOM 1247 O O . SER B 1 16 ? -5.273 6.082 3.898 1 98.38 16 SER B O 1
ATOM 1249 N N . SER B 1 17 ? -3.83 7.531 4.758 1 98.44 17 SER B N 1
ATOM 1250 C CA . SER B 1 17 ? -2.99 7.547 3.564 1 98.44 17 SER B CA 1
ATOM 1251 C C . SER B 1 17 ? -2.23 6.234 3.406 1 98.44 17 SER B C 1
ATOM 1253 O O . SER B 1 17 ? -2.059 5.742 2.289 1 98.44 17 SER B O 1
ATOM 1255 N N . PHE B 1 18 ? -1.798 5.715 4.512 1 98.69 18 PHE B N 1
ATOM 1256 C CA . PHE B 1 18 ? -1.136 4.418 4.508 1 98.69 18 PHE B CA 1
ATOM 1257 C C . PHE B 1 18 ? -2.061 3.338 3.955 1 98.69 18 PHE B C 1
ATOM 1259 O O . PHE B 1 18 ? -1.661 2.557 3.09 1 98.69 18 PHE B O 1
ATOM 1266 N N . VAL B 1 19 ? -3.262 3.359 4.473 1 98.75 19 VAL B N 1
ATOM 1267 C CA . VAL B 1 19 ? -4.234 2.355 4.059 1 98.75 19 VAL B CA 1
ATOM 1268 C C . VAL B 1 19 ? -4.559 2.533 2.576 1 98.75 19 VAL B C 1
ATOM 1270 O O . VAL B 1 19 ? -4.738 1.551 1.851 1 98.75 19 VAL B O 1
ATOM 1273 N N . ALA B 1 20 ? -4.66 3.717 2.119 1 98.81 20 ALA B N 1
ATOM 1274 C CA . ALA B 1 20 ? -4.898 3.977 0.702 1 98.81 20 ALA B CA 1
ATOM 1275 C C . ALA B 1 20 ? -3.807 3.352 -0.161 1 98.81 20 ALA B C 1
ATOM 1277 O O . ALA B 1 20 ? -4.098 2.713 -1.176 1 98.81 20 ALA B O 1
ATOM 1278 N N . GLY B 1 21 ? -2.596 3.516 0.246 1 98.56 21 GLY B N 1
ATOM 1279 C CA . GLY B 1 21 ? -1.497 2.896 -0.479 1 98.56 21 GLY B CA 1
ATOM 1280 C C . GLY B 1 21 ? -1.578 1.381 -0.504 1 98.56 21 GLY B C 1
ATOM 1281 O O . GLY B 1 21 ? -1.276 0.755 -1.522 1 98.56 21 GLY B O 1
ATOM 1282 N N . ALA B 1 22 ? -1.927 0.881 0.61 1 98.62 22 ALA B N 1
ATOM 1283 C CA . ALA B 1 22 ? -2.035 -0.571 0.72 1 98.62 22 ALA B CA 1
ATOM 1284 C C . ALA B 1 22 ? -3.137 -1.109 -0.189 1 98.62 22 ALA B C 1
ATOM 1286 O O . ALA B 1 22 ? -2.932 -2.086 -0.913 1 98.62 22 ALA B O 1
ATOM 1287 N N . ILE B 1 23 ? -4.27 -0.476 -0.149 1 98.75 23 ILE B N 1
ATOM 1288 C CA . ILE B 1 23 ? -5.391 -0.905 -0.977 1 98.75 23 ILE B CA 1
ATOM 1289 C C . ILE B 1 23 ? -5.023 -0.771 -2.453 1 98.75 23 ILE B C 1
ATOM 1291 O O . ILE B 1 23 ? -5.238 -1.697 -3.238 1 98.75 23 ILE B O 1
ATOM 1295 N N . PHE B 1 24 ? -4.449 0.252 -2.807 1 98.69 24 PHE B N 1
ATOM 1296 C CA . PHE B 1 24 ? -4.062 0.493 -4.191 1 98.69 24 PHE B CA 1
ATOM 1297 C C . PHE B 1 24 ? -3.086 -0.571 -4.676 1 98.69 24 PHE B C 1
ATOM 1299 O O . PHE B 1 24 ? -3.26 -1.138 -5.754 1 98.69 24 PHE B O 1
ATOM 1306 N N . THR B 1 25 ? -2.111 -0.841 -3.842 1 98.19 25 THR B N 1
ATOM 1307 C CA . THR B 1 25 ? -1.048 -1.767 -4.219 1 98.19 25 THR B CA 1
ATOM 1308 C C . THR B 1 25 ? -1.584 -3.191 -4.328 1 98.19 25 THR B C 1
ATOM 1310 O O . THR B 1 25 ? -1.107 -3.979 -5.148 1 98.19 25 THR B O 1
ATOM 1313 N N . SER B 1 26 ? -2.553 -3.498 -3.533 1 97.94 26 SER B N 1
ATOM 1314 C CA . SER B 1 26 ? -3.131 -4.836 -3.613 1 97.94 26 SER B CA 1
ATOM 1315 C C . SER B 1 26 ? -3.736 -5.094 -4.988 1 97.94 26 SER B C 1
ATOM 1317 O O . SER B 1 26 ? -3.721 -6.227 -5.477 1 97.94 26 SER B O 1
ATOM 1319 N N . SER B 1 27 ? -4.281 -4.078 -5.617 1 98.06 27 SER B N 1
ATOM 1320 C CA . SER B 1 27 ? -4.777 -4.223 -6.98 1 98.06 27 SER B CA 1
ATOM 1321 C C . SER B 1 27 ? -3.658 -4.043 -8 1 98.06 27 SER B C 1
ATOM 1323 O O . SER B 1 27 ? -3.449 -4.898 -8.859 1 98.06 27 SER B O 1
ATOM 1325 N N . PHE B 1 28 ? -2.902 -3.07 -7.824 1 97.94 28 PHE B N 1
ATOM 1326 C CA . PHE B 1 28 ? -1.88 -2.66 -8.781 1 97.94 28 PHE B CA 1
ATOM 1327 C C . PHE B 1 28 ? -0.812 -3.736 -8.922 1 97.94 28 PHE B C 1
ATOM 1329 O O . PHE B 1 28 ? -0.354 -4.02 -10.031 1 97.94 28 PHE B O 1
ATOM 1336 N N . ALA B 1 29 ? -0.468 -4.277 -7.812 1 97.12 29 ALA B N 1
ATOM 1337 C CA . ALA B 1 29 ? 0.556 -5.32 -7.844 1 97.12 29 ALA B CA 1
ATOM 1338 C C . ALA B 1 29 ? -0.048 -6.691 -7.555 1 97.12 29 ALA B C 1
ATOM 1340 O O . ALA B 1 29 ? 0.214 -7.656 -8.273 1 97.12 29 ALA B O 1
ATOM 1341 N N . GLY B 1 30 ? -0.929 -6.758 -6.594 1 96.44 30 GLY B N 1
ATOM 1342 C CA . GLY B 1 30 ? -1.472 -8.039 -6.176 1 96.44 30 GLY B CA 1
ATOM 1343 C C . GLY B 1 30 ? -2.324 -8.703 -7.242 1 96.44 30 GLY B C 1
ATOM 1344 O O . GLY B 1 30 ? -1.984 -9.781 -7.738 1 96.44 30 GLY B O 1
ATOM 1345 N N . VAL B 1 31 ? -3.334 -8.016 -7.641 1 96.62 31 VAL B N 1
ATOM 1346 C CA . VAL B 1 31 ? -4.258 -8.555 -8.633 1 96.62 31 VAL B CA 1
ATOM 1347 C C . VAL B 1 31 ? -3.523 -8.781 -9.953 1 96.62 31 VAL B C 1
ATOM 1349 O O . VAL B 1 31 ? -3.686 -9.828 -10.586 1 96.62 31 VAL B O 1
ATOM 1352 N N . SER B 1 32 ? -2.715 -7.875 -10.312 1 96.12 32 SER B N 1
ATOM 1353 C CA . SER B 1 32 ? -1.977 -7.984 -11.562 1 96.12 32 SER B CA 1
ATOM 1354 C C . SER B 1 32 ? -1.103 -9.234 -11.578 1 96.12 32 SER B C 1
ATOM 1356 O O . SER B 1 32 ? -0.953 -9.883 -12.617 1 96.12 32 SER B O 1
ATOM 1358 N N . THR B 1 33 ? -0.534 -9.547 -10.477 1 96.62 33 THR B N 1
ATOM 1359 C CA . THR B 1 33 ? 0.319 -10.727 -10.383 1 96.62 33 THR B CA 1
ATOM 1360 C C . THR B 1 33 ? -0.517 -12.008 -10.422 1 96.62 33 THR B C 1
ATOM 1362 O O . THR B 1 33 ? -0.141 -12.984 -11.07 1 96.62 33 THR B O 1
ATOM 1365 N N . ALA B 1 34 ? -1.616 -12 -9.766 1 95.94 34 ALA B N 1
ATOM 1366 C CA . ALA B 1 34 ? -2.484 -13.172 -9.734 1 95.94 34 ALA B CA 1
ATOM 1367 C C . ALA B 1 34 ? -3.016 -13.5 -11.125 1 95.94 34 ALA B C 1
ATOM 1369 O O . ALA B 1 34 ? -3.229 -14.672 -11.453 1 95.94 34 ALA B O 1
ATOM 1370 N N . LEU B 1 35 ? -3.146 -12.531 -11.953 1 96.25 35 LEU B N 1
ATOM 1371 C CA . LEU B 1 35 ? -3.756 -12.688 -13.266 1 96.25 35 LEU B CA 1
ATOM 1372 C C . LEU B 1 35 ? -2.783 -13.344 -14.242 1 96.25 35 LEU B C 1
ATOM 1374 O O . LEU B 1 35 ? -3.189 -13.828 -15.305 1 96.25 35 LEU B O 1
ATOM 1378 N N . ILE B 1 36 ? -1.535 -13.367 -13.883 1 91.12 36 ILE B N 1
ATOM 1379 C CA . ILE B 1 36 ? -0.52 -13.906 -14.781 1 91.12 36 ILE B CA 1
ATOM 1380 C C . ILE B 1 36 ? -0.85 -15.352 -15.141 1 91.12 36 ILE B C 1
ATOM 1382 O O . ILE B 1 36 ? -0.694 -15.766 -16.281 1 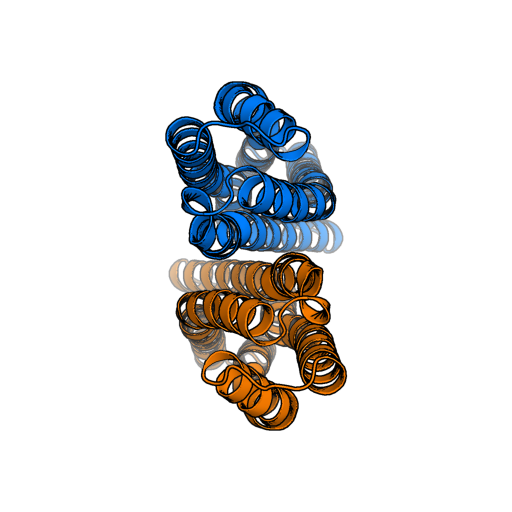91.12 36 ILE B O 1
ATOM 1386 N N . ASP B 1 37 ? -1.457 -16.109 -14.242 1 85.62 37 ASP B N 1
ATOM 1387 C CA . ASP B 1 37 ? -1.615 -17.547 -14.484 1 85.62 37 ASP B CA 1
ATOM 1388 C C . ASP B 1 37 ? -3.09 -17.922 -14.617 1 85.62 37 ASP B C 1
ATOM 1390 O O . ASP B 1 37 ? -3.453 -19.094 -14.492 1 85.62 37 ASP B O 1
ATOM 1394 N N . VAL B 1 38 ? -3.875 -16.969 -14.789 1 94.12 38 VAL B N 1
ATOM 1395 C CA . VAL B 1 38 ? -5.309 -17.234 -14.711 1 94.12 38 VAL B CA 1
ATOM 1396 C C . VAL B 1 38 ? -5.73 -18.125 -15.875 1 94.12 38 VAL B C 1
ATOM 1398 O O . VAL B 1 38 ? -6.66 -18.922 -15.742 1 94.12 38 VAL B O 1
ATOM 1401 N N . ARG B 1 39 ? -5.02 -18.125 -16.984 1 92.06 39 ARG B N 1
ATOM 1402 C CA . ARG B 1 39 ? -5.355 -18.969 -18.141 1 92.06 39 ARG B CA 1
ATOM 1403 C C . ARG B 1 39 ? -4.895 -20.406 -17.922 1 92.06 39 ARG B C 1
ATOM 1405 O O . ARG B 1 39 ? -5.578 -21.344 -18.328 1 92.06 39 ARG B O 1
ATOM 1412 N N . GLU B 1 40 ? -3.828 -20.531 -17.25 1 90.44 40 GLU B N 1
ATOM 1413 C CA . GLU B 1 40 ? -3.277 -21.859 -17.031 1 90.44 40 GLU B CA 1
ATOM 1414 C C . GLU B 1 40 ? -4 -22.562 -15.883 1 90.44 40 GLU B C 1
ATOM 1416 O O . GLU B 1 40 ? -4.316 -23.75 -15.977 1 90.44 40 GLU B O 1
ATOM 1421 N N . SER B 1 41 ? -4.246 -21.797 -14.812 1 92.88 41 SER B N 1
ATOM 1422 C CA . SER B 1 41 ? -4.918 -22.375 -13.648 1 92.88 41 SER B CA 1
ATOM 1423 C C . SER B 1 41 ? -5.762 -21.328 -12.93 1 92.88 41 SER B C 1
ATOM 1425 O O . SER B 1 41 ? -5.277 -20.656 -12.016 1 92.88 41 SER B O 1
ATOM 1427 N N . PRO B 1 42 ? -7.012 -21.266 -13.305 1 95.75 42 PRO B N 1
ATOM 1428 C CA . PRO B 1 42 ? -7.898 -20.297 -12.648 1 95.75 42 PRO B CA 1
ATOM 1429 C C . PRO B 1 42 ? -7.98 -20.516 -11.141 1 95.75 42 PRO B C 1
ATOM 1431 O O . PRO B 1 42 ? -8.07 -19.531 -10.383 1 95.75 42 PRO B O 1
ATOM 1434 N N . ALA B 1 43 ? -7.891 -21.734 -10.758 1 94.5 43 ALA B N 1
ATOM 1435 C CA . ALA B 1 43 ? -7.953 -22.016 -9.328 1 94.5 43 ALA B CA 1
ATOM 1436 C C . ALA B 1 43 ? -6.734 -21.453 -8.602 1 94.5 43 ALA B C 1
ATOM 1438 O O . ALA B 1 43 ? -6.863 -20.859 -7.531 1 94.5 43 ALA B O 1
ATOM 1439 N N . LEU B 1 44 ? -5.629 -21.609 -9.188 1 92.25 44 LEU B N 1
ATOM 1440 C CA . LEU B 1 44 ? -4.398 -21.109 -8.578 1 92.25 44 LEU B CA 1
ATOM 1441 C C . LEU B 1 44 ? -4.395 -19.578 -8.547 1 92.25 44 LEU B C 1
ATOM 1443 O O . LEU B 1 44 ? -3.996 -18.969 -7.547 1 92.25 44 LEU B O 1
ATOM 1447 N N . ALA B 1 45 ? -4.801 -19.016 -9.625 1 95.56 45 ALA B N 1
ATOM 1448 C CA . ALA B 1 45 ? -4.902 -17.562 -9.664 1 95.56 45 ALA B CA 1
ATOM 1449 C C . ALA B 1 45 ? -5.84 -17.047 -8.578 1 95.56 45 ALA B C 1
ATOM 1451 O O . ALA B 1 45 ? -5.527 -16.062 -7.898 1 95.56 45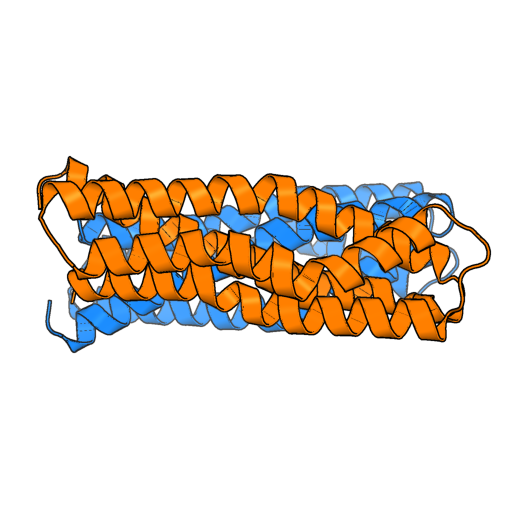 ALA B O 1
ATOM 1452 N N . ALA B 1 46 ? -6.938 -17.703 -8.422 1 97.06 46 ALA B N 1
ATOM 1453 C CA . ALA B 1 46 ? -7.906 -17.312 -7.395 1 97.06 46 ALA B CA 1
ATOM 1454 C C . ALA B 1 46 ? -7.324 -17.5 -5.996 1 97.06 46 ALA B C 1
ATOM 1456 O O . ALA B 1 46 ? -7.582 -16.703 -5.098 1 97.06 46 ALA B O 1
ATOM 1457 N N . GLN B 1 47 ? -6.621 -18.531 -5.797 1 95.5 47 GLN B N 1
ATOM 1458 C CA . GLN B 1 47 ? -5.996 -18.75 -4.496 1 95.5 47 GLN B CA 1
ATOM 1459 C C . GLN B 1 47 ? -5.008 -17.641 -4.16 1 95.5 47 GLN B C 1
ATOM 1461 O O . GLN B 1 47 ? -4.926 -17.203 -3.01 1 95.5 47 GLN B O 1
ATOM 1466 N N . ARG B 1 48 ? -4.293 -17.25 -5.113 1 95.88 48 ARG B N 1
ATOM 1467 C CA . ARG B 1 48 ? -3.371 -16.141 -4.891 1 95.88 48 ARG B CA 1
ATOM 1468 C C . ARG B 1 48 ? -4.125 -14.852 -4.559 1 95.88 48 ARG B C 1
ATOM 1470 O O . ARG B 1 48 ? -3.719 -14.102 -3.67 1 95.88 48 ARG B O 1
ATOM 1477 N N . TRP B 1 49 ? -5.125 -14.641 -5.328 1 97.44 49 TRP B N 1
ATOM 1478 C CA . TRP B 1 49 ? -5.965 -13.484 -5.031 1 97.44 49 TRP B CA 1
ATOM 1479 C C . TRP B 1 49 ? -6.508 -13.562 -3.607 1 97.44 49 TRP B C 1
ATOM 1481 O O . TRP B 1 49 ? -6.492 -12.562 -2.879 1 97.44 49 TRP B O 1
ATOM 1491 N N . VAL B 1 50 ? -6.984 -14.68 -3.205 1 97.5 50 VAL B N 1
ATOM 1492 C CA . VAL B 1 50 ? -7.543 -14.852 -1.867 1 97.5 50 VAL B CA 1
ATOM 1493 C C . VAL B 1 50 ? -6.477 -14.547 -0.819 1 97.5 50 VAL B C 1
ATOM 1495 O O . VAL B 1 50 ? -6.758 -13.906 0.196 1 97.5 50 VAL B O 1
ATOM 1498 N N . HIS B 1 51 ? -5.324 -15 -1.104 1 96.94 51 HIS B N 1
ATOM 1499 C CA . HIS B 1 51 ? -4.227 -14.773 -0.17 1 96.94 51 HIS B CA 1
ATOM 1500 C C . HIS B 1 51 ? -3.934 -13.281 -0.014 1 96.94 51 HIS B C 1
ATOM 1502 O O . HIS B 1 51 ? -3.803 -12.789 1.106 1 96.94 51 HIS B O 1
ATOM 1508 N N . VAL B 1 52 ? -3.863 -12.57 -1.11 1 97.38 52 VAL B N 1
ATOM 1509 C CA . VAL B 1 52 ? -3.645 -11.133 -1.083 1 97.38 52 VAL B CA 1
ATOM 1510 C C . VAL B 1 52 ? -4.816 -10.445 -0.385 1 97.38 52 VAL B C 1
ATOM 1512 O O . VAL B 1 52 ? -4.617 -9.586 0.479 1 97.38 52 VAL B O 1
ATOM 1515 N N . HIS B 1 53 ? -5.996 -10.805 -0.772 1 97.69 53 HIS B N 1
ATOM 1516 C CA . HIS B 1 53 ? -7.211 -10.203 -0.233 1 97.69 53 HIS B CA 1
ATOM 1517 C C . HIS B 1 53 ? -7.285 -10.375 1.28 1 97.69 53 HIS B C 1
ATOM 1519 O O . HIS B 1 53 ? -7.574 -9.422 2.006 1 97.69 53 HIS B O 1
ATOM 1525 N N . ARG B 1 54 ? -7.008 -11.547 1.78 1 97 54 ARG B N 1
ATOM 1526 C CA . ARG B 1 54 ? -7.094 -11.82 3.211 1 97 54 ARG B CA 1
ATOM 1527 C C . ARG B 1 54 ? -6.062 -11.008 3.988 1 97 54 ARG B C 1
ATOM 1529 O O . ARG B 1 54 ? -6.371 -10.453 5.047 1 97 54 ARG B O 1
ATOM 1536 N N . ARG B 1 55 ? -4.953 -10.898 3.523 1 96.75 55 ARG B N 1
ATOM 1537 C CA . ARG B 1 55 ? -3.896 -10.148 4.195 1 96.75 55 ARG B CA 1
ATOM 1538 C C . ARG B 1 55 ? -4.207 -8.656 4.195 1 96.75 55 ARG B C 1
ATOM 1540 O O . ARG B 1 55 ? -4.066 -7.988 5.223 1 96.75 55 ARG B O 1
ATOM 1547 N N . CYS B 1 56 ? -4.582 -8.18 3.025 1 97.12 56 CYS B N 1
ATOM 1548 C CA . CYS B 1 56 ? -4.953 -6.773 2.965 1 97.12 56 CYS B CA 1
ATOM 1549 C C . CYS B 1 56 ? -6.156 -6.484 3.85 1 97.12 56 CYS B C 1
ATOM 1551 O O . CYS B 1 56 ? -6.199 -5.461 4.535 1 97.12 56 CYS B O 1
ATOM 1553 N N . HIS B 1 57 ? -7.113 -7.367 3.863 1 96.31 57 HIS B N 1
ATOM 1554 C CA . HIS B 1 57 ? -8.289 -7.188 4.707 1 96.31 57 HIS B CA 1
ATOM 1555 C C . HIS B 1 57 ? -7.906 -7.105 6.18 1 96.31 57 HIS B C 1
ATOM 1557 O O . HIS B 1 57 ? -8.406 -6.25 6.91 1 96.31 57 HIS B O 1
ATOM 1563 N N . LYS B 1 58 ? -7.027 -7.906 6.641 1 96.38 58 LYS B N 1
ATOM 1564 C CA . LYS B 1 58 ? -6.578 -7.938 8.031 1 96.38 58 LYS B CA 1
ATOM 1565 C C . LYS B 1 58 ? -5.855 -6.645 8.398 1 96.38 58 LYS B C 1
ATOM 1567 O O . LYS B 1 58 ? -5.93 -6.191 9.547 1 96.38 58 LYS B O 1
ATOM 1572 N N . LEU B 1 59 ? -5.207 -6.078 7.438 1 97.25 59 LEU B N 1
ATOM 1573 C CA . LEU B 1 59 ? -4.414 -4.871 7.664 1 97.25 59 LEU B CA 1
ATOM 1574 C C . LEU B 1 59 ? -5.262 -3.621 7.461 1 97.25 59 LEU B C 1
ATOM 1576 O O . LEU B 1 59 ? -5.32 -2.758 8.344 1 97.25 59 LEU B O 1
ATOM 1580 N N . CYS B 1 60 ? -5.973 -3.516 6.336 1 98.25 60 CYS B N 1
ATOM 1581 C CA . CYS B 1 60 ? -6.57 -2.279 5.848 1 98.25 60 CYS B CA 1
ATOM 1582 C C . CYS B 1 60 ? -7.863 -1.963 6.594 1 98.25 60 CYS B C 1
ATOM 1584 O O . CYS B 1 60 ? -8.117 -0.808 6.934 1 98.25 60 CYS B O 1
ATOM 1586 N N . THR B 1 61 ? -8.641 -3.006 6.902 1 97.56 61 THR B N 1
ATOM 1587 C CA . THR B 1 61 ? -9.953 -2.762 7.496 1 97.56 61 THR B CA 1
ATOM 1588 C C . THR B 1 61 ? -9.812 -2.148 8.891 1 97.56 61 THR B C 1
ATOM 1590 O O . THR B 1 61 ? -10.344 -1.07 9.156 1 97.56 61 THR B O 1
ATOM 1593 N N . PRO B 1 62 ? -9.039 -2.707 9.766 1 98.06 62 PRO B N 1
ATOM 1594 C CA . PRO B 1 62 ? -8.914 -2.064 11.078 1 98.06 62 PRO B CA 1
ATOM 1595 C C . PRO B 1 62 ? -8.273 -0.681 11 1 98.06 62 PRO B C 1
ATOM 1597 O O . PRO B 1 62 ? -8.625 0.212 11.773 1 98.06 62 PRO B O 1
ATOM 1600 N N . LEU B 1 63 ? -7.359 -0.473 10.125 1 98.38 63 LEU B N 1
ATOM 1601 C CA . LEU B 1 63 ? -6.66 0.803 10.031 1 98.38 63 LEU B CA 1
ATOM 1602 C C . LEU B 1 63 ? -7.582 1.896 9.508 1 98.38 63 LEU B C 1
ATOM 1604 O O . LEU B 1 63 ? -7.488 3.051 9.93 1 98.38 63 LEU B O 1
ATOM 1608 N N . VAL B 1 64 ? -8.359 1.513 8.523 1 98.56 64 VAL B N 1
ATOM 1609 C CA . VAL B 1 64 ? -9.258 2.531 8 1 98.56 64 VAL B CA 1
ATOM 1610 C C . VAL B 1 64 ? -10.305 2.885 9.055 1 98.56 64 VAL B C 1
ATOM 1612 O O . VAL B 1 64 ? -10.703 4.047 9.18 1 98.56 64 VAL B O 1
ATOM 1615 N N . LEU B 1 65 ? -10.812 1.935 9.812 1 98.31 65 LEU B N 1
ATOM 1616 C CA . LEU B 1 65 ? -11.734 2.203 10.906 1 98.31 65 LEU B CA 1
ATOM 1617 C C . LEU B 1 65 ? -11.07 3.053 11.984 1 98.31 65 LEU B C 1
ATOM 1619 O O . LEU B 1 65 ? -11.711 3.916 12.586 1 98.31 65 LEU B O 1
ATOM 1623 N N . PHE B 1 66 ? -9.852 2.766 12.227 1 98.56 66 PHE B N 1
ATOM 1624 C CA . PHE B 1 66 ? -9.07 3.574 13.156 1 98.56 66 PHE B CA 1
ATOM 1625 C C . PHE B 1 66 ? -9.016 5.027 12.695 1 98.56 66 PHE B C 1
ATOM 1627 O O . PHE B 1 66 ? -9.219 5.945 13.492 1 98.56 66 PHE B O 1
ATOM 1634 N N . SER B 1 67 ? -8.719 5.23 11.406 1 98.56 67 SER B N 1
ATOM 1635 C CA . SER B 1 67 ? -8.695 6.582 10.859 1 98.56 67 SER B CA 1
ATOM 1636 C C . SER B 1 67 ? -10.055 7.258 11.008 1 98.56 67 SER B C 1
ATOM 1638 O O . SER B 1 67 ? -10.133 8.43 11.375 1 98.56 67 SER B O 1
ATOM 1640 N N . ALA B 1 68 ? -11.062 6.527 10.711 1 98.75 68 ALA B N 1
ATOM 1641 C CA . ALA B 1 68 ? -12.414 7.059 10.859 1 98.75 68 ALA B CA 1
ATOM 1642 C C . ALA B 1 68 ? -12.68 7.496 12.297 1 98.75 68 ALA B C 1
ATOM 1644 O O . ALA B 1 68 ? -13.289 8.547 12.531 1 98.75 68 ALA B O 1
ATOM 1645 N N . ALA B 1 69 ? -12.289 6.68 13.234 1 98.69 69 ALA B N 1
ATOM 1646 C CA . ALA B 1 69 ? -12.469 7.012 14.648 1 98.69 69 ALA B CA 1
ATOM 1647 C C . ALA B 1 69 ? -11.703 8.281 15.016 1 98.69 69 ALA B C 1
ATOM 1649 O O . ALA B 1 69 ? -12.211 9.117 15.758 1 98.69 69 ALA B O 1
ATOM 1650 N N . CYS B 1 70 ? -10.484 8.406 14.539 1 97.75 70 CYS B N 1
ATOM 1651 C CA . CYS B 1 70 ? -9.703 9.617 14.789 1 97.75 70 CYS B CA 1
ATOM 1652 C C . CYS B 1 70 ? -10.43 10.852 14.266 1 97.75 70 CYS B C 1
ATOM 1654 O O . CYS B 1 70 ? -10.617 11.828 15 1 97.75 70 CYS B O 1
ATOM 1656 N N . PHE B 1 71 ? -10.852 10.812 13.039 1 97.69 71 PHE B N 1
ATOM 1657 C CA . PHE B 1 71 ? -11.516 11.953 12.422 1 97.69 71 PHE B CA 1
ATOM 1658 C C . PHE B 1 71 ? -12.859 12.227 13.094 1 97.69 71 PHE B C 1
ATOM 1660 O O . PHE B 1 71 ? -13.227 13.375 13.312 1 97.69 71 PHE B O 1
ATOM 1667 N N . GLY B 1 72 ? -13.555 11.188 13.367 1 97.75 72 GLY B N 1
ATOM 1668 C CA . GLY B 1 72 ? -14.836 11.352 14.047 1 97.75 72 GLY B CA 1
ATOM 1669 C C . GLY B 1 72 ? -14.703 11.992 15.414 1 97.75 72 GLY B C 1
ATOM 1670 O O . GLY B 1 72 ? -15.492 12.875 15.766 1 97.75 72 GLY B O 1
ATOM 1671 N N . TRP B 1 73 ? -13.75 11.516 16.141 1 97.06 73 TRP B N 1
ATOM 1672 C CA . TRP B 1 73 ? -13.5 12.094 17.453 1 97.06 73 TRP B CA 1
ATOM 1673 C C . TRP B 1 73 ? -13.211 13.594 17.344 1 97.06 73 TRP B C 1
ATOM 1675 O O . TRP B 1 73 ? -13.766 14.391 18.109 1 97.06 73 TRP B O 1
ATOM 1685 N N . LEU B 1 74 ? -12.414 13.93 16.453 1 95 74 LEU B N 1
ATOM 1686 C CA . LEU B 1 74 ? -12.07 15.336 16.25 1 95 74 LEU B CA 1
ATOM 1687 C C . LEU B 1 74 ? -13.281 16.125 15.773 1 95 74 LEU B C 1
ATOM 1689 O O . LEU B 1 74 ? -13.469 17.281 16.156 1 95 74 LEU B O 1
ATOM 1693 N N . GLY B 1 75 ? -14 15.516 14.945 1 95.12 75 GLY B N 1
ATOM 1694 C CA . GLY B 1 75 ? -15.203 16.172 14.469 1 95.12 75 GLY B CA 1
ATOM 1695 C C . GLY B 1 75 ? -16.172 16.531 15.586 1 95.12 75 GLY B C 1
ATOM 1696 O O . GLY B 1 75 ? -16.672 17.656 15.641 1 95.12 75 GLY B O 1
ATOM 1697 N N . VAL B 1 76 ? -16.375 15.617 16.438 1 95 76 VAL B N 1
ATOM 1698 C CA . VAL B 1 76 ? -17.297 15.836 17.562 1 95 76 VAL B CA 1
ATOM 1699 C C . VAL B 1 76 ? -16.703 16.875 18.516 1 95 76 VAL B C 1
ATOM 1701 O O . VAL B 1 76 ? -17.391 17.781 18.953 1 95 76 VAL B O 1
ATOM 1704 N N . LYS B 1 77 ? -15.477 16.719 18.781 1 93.38 77 LYS B N 1
ATOM 1705 C CA . LYS B 1 77 ? -14.812 17.578 19.75 1 93.38 77 LYS B CA 1
ATOM 1706 C C . LYS B 1 77 ? -14.742 19.016 19.25 1 93.38 77 LYS B C 1
ATOM 1708 O O . LYS B 1 77 ? -14.914 19.969 20.016 1 93.38 77 LYS B O 1
ATOM 1713 N N . THR B 1 78 ? -14.555 19.219 18 1 90.62 78 THR B N 1
ATOM 1714 C CA . THR B 1 78 ? -14.344 20.562 17.469 1 90.62 78 THR B CA 1
ATOM 1715 C C . THR B 1 78 ? -15.602 21.062 16.766 1 90.62 78 THR B C 1
ATOM 1717 O O . THR B 1 78 ? -15.648 22.203 16.312 1 90.62 78 THR B O 1
ATOM 1720 N N . GLN B 1 79 ? -16.562 20.219 16.688 1 88.81 79 GLN B N 1
ATOM 1721 C CA . GLN B 1 79 ? -17.75 20.5 15.898 1 88.81 79 GLN B CA 1
ATOM 1722 C C . GLN B 1 79 ? -17.375 20.891 14.469 1 88.81 79 GLN B C 1
ATOM 1724 O O . GLN B 1 79 ? -17.922 21.844 13.922 1 88.81 79 GLN B O 1
ATOM 1729 N N . GLY B 1 80 ? -16.359 20.172 13.984 1 88.69 80 GLY B N 1
ATOM 1730 C CA . GLY B 1 80 ? -15.836 20.469 12.664 1 88.69 80 GLY B CA 1
ATOM 1731 C C . GLY B 1 80 ? -16.453 19.594 11.578 1 88.69 80 GLY B C 1
ATOM 1732 O O . GLY B 1 80 ? -16.25 18.391 11.555 1 88.69 80 GLY B O 1
ATOM 1733 N N . ASN B 1 81 ? -17 20.188 10.648 1 91.31 81 ASN B N 1
ATOM 1734 C CA . ASN B 1 81 ? -17.703 19.484 9.57 1 91.31 81 ASN B CA 1
ATOM 1735 C C . ASN B 1 81 ? -16.719 18.75 8.656 1 91.31 81 ASN B C 1
ATOM 1737 O O . ASN B 1 81 ? -17.031 17.688 8.125 1 91.31 81 ASN B O 1
ATOM 1741 N N . ARG B 1 82 ? -15.609 19.266 8.531 1 93.94 82 ARG B N 1
ATOM 1742 C CA . ARG B 1 82 ? -14.633 18.625 7.648 1 93.94 82 ARG B CA 1
ATOM 1743 C C . ARG B 1 82 ? -14.125 17.312 8.242 1 93.94 82 ARG B C 1
ATOM 1745 O O . ARG B 1 82 ? -13.906 16.344 7.52 1 93.94 82 ARG B O 1
ATOM 1752 N N . PHE B 1 83 ? -13.938 17.312 9.547 1 95.81 83 PHE B N 1
ATOM 1753 C CA . PHE B 1 83 ? -13.539 16.078 10.219 1 95.81 83 PHE B CA 1
ATOM 1754 C C . PHE B 1 83 ? -14.641 15.031 10.133 1 95.81 83 PHE B C 1
ATOM 1756 O O . PHE B 1 83 ? -14.367 13.852 9.922 1 95.81 83 PHE B O 1
ATOM 1763 N N . LEU B 1 84 ? -15.82 15.469 10.258 1 96.81 84 LEU B N 1
ATOM 1764 C CA . LEU B 1 84 ? -16.938 14.531 10.148 1 96.81 84 LEU B CA 1
ATOM 1765 C C . LEU B 1 84 ? -17.047 13.984 8.734 1 96.81 84 LEU B C 1
ATOM 1767 O O . LEU B 1 84 ? -17.344 12.805 8.531 1 96.81 84 LEU B O 1
ATOM 1771 N N . ALA B 1 85 ? -16.844 14.836 7.805 1 97.62 85 ALA B N 1
ATOM 1772 C CA . ALA B 1 85 ? -16.844 14.398 6.41 1 97.62 85 ALA B CA 1
ATOM 1773 C C . ALA B 1 85 ? -15.727 13.398 6.152 1 97.62 85 ALA B C 1
ATOM 1775 O O . ALA B 1 85 ? -15.914 12.414 5.434 1 97.62 85 ALA B O 1
ATOM 1776 N N . ALA B 1 86 ? -14.578 13.664 6.711 1 98.06 86 ALA B N 1
ATOM 1777 C CA . ALA B 1 86 ? -13.453 12.75 6.582 1 98.06 86 ALA B CA 1
ATOM 1778 C C . ALA B 1 86 ? -13.781 11.383 7.18 1 98.06 86 ALA B C 1
ATOM 1780 O O . ALA B 1 86 ? -13.5 10.352 6.57 1 98.06 86 ALA B O 1
ATOM 1781 N N . ALA B 1 87 ? -14.359 11.398 8.312 1 98.5 87 ALA B N 1
ATOM 1782 C CA . ALA B 1 87 ? -14.758 10.148 8.961 1 98.5 87 ALA B CA 1
ATOM 1783 C C . ALA B 1 87 ? -15.766 9.383 8.109 1 98.5 87 ALA B C 1
ATOM 1785 O O . ALA B 1 87 ? -15.641 8.172 7.93 1 98.5 87 ALA B O 1
ATOM 1786 N N . THR B 1 88 ? -16.703 10.117 7.598 1 98.44 88 THR B N 1
ATOM 1787 C CA . THR B 1 88 ? -17.734 9.508 6.77 1 98.44 88 THR B CA 1
ATOM 1788 C C . THR B 1 88 ? -17.141 8.922 5.496 1 98.44 88 THR B C 1
ATOM 1790 O O . THR B 1 88 ? -17.531 7.844 5.055 1 98.44 88 THR B O 1
ATOM 1793 N N . ALA B 1 89 ? -16.203 9.656 4.949 1 98.44 89 ALA B N 1
ATOM 1794 C CA . ALA B 1 89 ? -15.523 9.148 3.76 1 98.44 89 ALA B CA 1
ATOM 1795 C C . ALA B 1 89 ? -14.828 7.82 4.051 1 98.44 89 ALA B C 1
ATOM 1797 O O . ALA B 1 89 ? -14.977 6.859 3.289 1 98.44 89 ALA B O 1
ATOM 1798 N N . CYS B 1 90 ? -14.125 7.719 5.152 1 98.69 90 CYS B N 1
ATOM 1799 C CA . CYS B 1 90 ? -13.453 6.477 5.535 1 98.69 90 CYS B CA 1
ATOM 1800 C C . CYS B 1 90 ? -14.469 5.363 5.77 1 98.69 90 CYS B C 1
ATOM 1802 O O . CYS B 1 90 ? -14.281 4.242 5.297 1 98.69 90 CYS B O 1
ATOM 1804 N N . LEU B 1 91 ? -15.555 5.68 6.363 1 98.56 91 LEU B N 1
ATOM 1805 C CA . LEU B 1 91 ? -16.547 4.672 6.695 1 98.56 91 LEU B CA 1
ATOM 1806 C C . LEU B 1 91 ? -17.297 4.211 5.445 1 98.56 91 LEU B C 1
ATOM 1808 O O . LEU B 1 91 ? -17.844 3.105 5.41 1 98.56 91 LEU B O 1
ATOM 1812 N N . GLY B 1 92 ? -17.312 5.035 4.445 1 98.44 92 GLY B N 1
ATOM 1813 C CA . GLY B 1 92 ? -17.984 4.707 3.197 1 98.44 92 GLY B CA 1
ATOM 1814 C C . GLY B 1 92 ? -17.391 3.51 2.488 1 98.44 92 GLY B C 1
ATOM 1815 O O . GLY B 1 92 ? -18.016 2.912 1.615 1 98.44 92 GLY B O 1
ATOM 1816 N N . ILE B 1 93 ? -16.188 3.143 2.938 1 97.81 93 ILE B N 1
ATOM 1817 C CA . ILE B 1 93 ? -15.5 2.018 2.307 1 97.81 93 ILE B CA 1
ATOM 1818 C C . ILE B 1 93 ? -16.281 0.732 2.551 1 97.81 93 ILE B C 1
ATOM 1820 O O . ILE B 1 93 ? -16.297 -0.169 1.709 1 97.81 93 ILE B O 1
ATOM 1824 N N . VAL B 1 94 ? -16.969 0.607 3.645 1 96.56 94 VAL B N 1
ATOM 1825 C CA . VAL B 1 94 ? -17.641 -0.619 4.07 1 96.56 94 VAL B CA 1
ATOM 1826 C C . VAL B 1 94 ? -18.844 -0.886 3.174 1 96.56 94 VAL B C 1
ATOM 1828 O O . VAL B 1 94 ? -18.922 -1.932 2.525 1 96.56 94 VAL B O 1
ATOM 1831 N N . PRO B 1 95 ? -19.734 0.045 3.078 1 97.25 95 PRO B N 1
ATOM 1832 C CA . PRO B 1 95 ? -20.859 -0.234 2.178 1 97.25 95 PRO B CA 1
ATOM 1833 C C . PRO B 1 95 ? -20.422 -0.347 0.717 1 97.25 95 PRO B C 1
ATOM 1835 O O . PRO B 1 95 ? -21.016 -1.118 -0.045 1 97.25 95 PRO B O 1
ATOM 1838 N N . PHE B 1 96 ? -19.484 0.38 0.281 1 98 96 PHE B N 1
ATOM 1839 C CA . PHE B 1 96 ? -18.953 0.233 -1.071 1 98 96 PHE B CA 1
ATOM 1840 C C . PHE B 1 96 ? -18.484 -1.197 -1.319 1 98 96 PHE B C 1
ATOM 1842 O O . PHE B 1 96 ? -18.766 -1.772 -2.371 1 98 96 PHE B O 1
ATOM 1849 N N . THR B 1 97 ? -17.766 -1.751 -0.353 1 96.81 97 THR B N 1
ATOM 1850 C CA . THR B 1 97 ? -17.266 -3.109 -0.475 1 96.81 97 THR B CA 1
ATOM 1851 C C . THR B 1 97 ? -18.406 -4.113 -0.596 1 96.81 97 THR B C 1
ATOM 1853 O O . THR B 1 97 ? -18.406 -4.957 -1.495 1 96.81 97 THR B O 1
ATOM 1856 N N . ILE B 1 98 ? -19.391 -3.988 0.2 1 96.38 98 ILE B N 1
ATOM 1857 C CA . ILE B 1 98 ? -20.5 -4.93 0.241 1 96.38 98 ILE B CA 1
ATOM 1858 C C . ILE B 1 98 ? -21.312 -4.828 -1.048 1 96.38 98 ILE B C 1
ATOM 1860 O O . ILE B 1 98 ? -21.719 -5.844 -1.622 1 96.38 98 ILE B O 1
ATOM 1864 N N . ILE B 1 99 ? -21.453 -3.658 -1.494 1 97.06 99 ILE B N 1
ATOM 1865 C CA . ILE B 1 99 ? -22.359 -3.434 -2.621 1 97.06 99 ILE B CA 1
ATOM 1866 C C . ILE B 1 99 ? -21.625 -3.725 -3.93 1 97.06 99 ILE B C 1
ATOM 1868 O O . ILE B 1 99 ? -22.188 -4.352 -4.836 1 97.06 99 ILE B O 1
ATOM 1872 N N . VAL B 1 100 ? -20.438 -3.336 -4.043 1 97.81 100 VAL B N 1
ATOM 1873 C CA . VAL B 1 100 ? -19.797 -3.311 -5.348 1 97.81 100 VAL B CA 1
ATOM 1874 C C . VAL B 1 100 ? -18.875 -4.52 -5.488 1 97.81 100 VAL B C 1
ATOM 1876 O O . VAL B 1 100 ? -18.781 -5.117 -6.562 1 97.81 100 VAL B O 1
ATOM 1879 N N . LEU B 1 101 ? -18.234 -4.973 -4.426 1 97.81 101 LEU B N 1
ATOM 1880 C CA . LEU B 1 101 ? -17.141 -5.93 -4.566 1 97.81 101 LEU B CA 1
ATOM 1881 C C . LEU B 1 101 ? -17.594 -7.332 -4.164 1 97.81 101 LEU B C 1
ATOM 1883 O O . LEU B 1 101 ? -16.922 -8.32 -4.48 1 97.81 101 LEU B O 1
ATOM 1887 N N . LYS B 1 102 ? -18.719 -7.461 -3.609 1 97.31 102 LYS B N 1
ATOM 1888 C CA . LYS B 1 102 ? -19.141 -8.727 -3.027 1 97.31 102 LYS B CA 1
ATOM 1889 C C . LYS B 1 102 ? -19.312 -9.797 -4.105 1 97.31 102 LYS B C 1
ATOM 1891 O O . LYS B 1 102 ? -18.906 -10.945 -3.92 1 97.31 102 LYS B O 1
ATOM 1896 N N . ARG B 1 103 ? -19.844 -9.469 -5.199 1 97.06 103 ARG B N 1
ATOM 1897 C CA . ARG B 1 103 ? -20.094 -10.445 -6.254 1 97.06 103 ARG B CA 1
ATOM 1898 C C . ARG B 1 103 ? -18.797 -11.047 -6.762 1 97.06 103 ARG B C 1
ATOM 1900 O O . ARG B 1 103 ? -18.672 -12.273 -6.855 1 97.06 103 ARG B O 1
ATOM 1907 N N . SER B 1 104 ? -17.859 -10.156 -7.074 1 97.88 104 SER B N 1
ATOM 1908 C CA . SER B 1 104 ? -16.562 -10.641 -7.527 1 97.88 104 SER B CA 1
ATOM 1909 C C . SER B 1 104 ? -15.883 -11.484 -6.453 1 97.88 104 SER B C 1
ATOM 1911 O O . SER B 1 104 ? -15.25 -12.5 -6.762 1 97.88 104 SER B O 1
ATOM 1913 N N . GLU B 1 105 ? -16.047 -11.109 -5.254 1 97.88 105 GLU B N 1
ATOM 1914 C CA . GLU B 1 105 ? -15.414 -11.828 -4.148 1 97.88 105 GLU B CA 1
ATOM 1915 C C . GLU B 1 105 ? -16 -13.227 -4 1 97.88 105 GLU B C 1
ATOM 1917 O O . GLU B 1 105 ? -15.258 -14.195 -3.785 1 97.88 105 GLU B O 1
ATOM 1922 N N . ILE B 1 106 ? -17.25 -13.383 -4.117 1 97.19 106 ILE B N 1
ATOM 1923 C CA . ILE B 1 106 ? -17.891 -14.688 -4.016 1 97.19 106 ILE B CA 1
ATOM 1924 C C . ILE B 1 106 ? -17.359 -15.609 -5.109 1 97.19 106 ILE B C 1
ATOM 1926 O O . ILE B 1 106 ? -17.047 -16.766 -4.844 1 97.19 106 ILE B O 1
ATOM 1930 N N . ILE B 1 107 ? -17.266 -15.102 -6.293 1 96.94 107 ILE B N 1
ATOM 1931 C CA . ILE B 1 107 ? -16.781 -15.883 -7.43 1 96.94 107 ILE B CA 1
ATOM 1932 C C . ILE B 1 107 ? -15.344 -16.328 -7.184 1 96.94 107 ILE B C 1
ATOM 1934 O O . ILE B 1 107 ? -15 -17.484 -7.406 1 96.94 107 ILE B O 1
ATOM 1938 N N . LEU B 1 108 ? -14.531 -15.445 -6.723 1 97.62 108 LEU B N 1
ATOM 1939 C CA . LEU B 1 108 ? -13.109 -15.719 -6.562 1 97.62 108 LEU B CA 1
ATOM 1940 C C . LEU B 1 108 ? -12.859 -16.672 -5.402 1 97.62 108 LEU B C 1
ATOM 1942 O O . LEU B 1 108 ? -12.023 -17.562 -5.496 1 97.62 108 LEU B O 1
ATOM 1946 N N . TYR B 1 109 ? -13.594 -16.547 -4.363 1 97.38 109 TYR B N 1
ATOM 1947 C CA . TYR B 1 109 ? -13.469 -17.484 -3.258 1 97.38 109 TYR B CA 1
ATOM 1948 C C . TYR B 1 109 ? -13.93 -18.891 -3.672 1 97.38 109 TYR B C 1
ATOM 1950 O O . TYR B 1 109 ? -13.32 -19.891 -3.295 1 97.38 109 TYR B O 1
ATOM 1958 N N . ALA B 1 110 ? -14.984 -18.922 -4.438 1 97.06 110 ALA B N 1
ATOM 1959 C CA . ALA B 1 110 ? -15.461 -20.203 -4.926 1 97.06 110 ALA B CA 1
ATOM 1960 C C . ALA B 1 110 ? -14.438 -20.859 -5.855 1 97.06 110 ALA B C 1
ATOM 1962 O O . ALA B 1 110 ? -14.172 -22.062 -5.758 1 97.06 110 ALA B O 1
ATOM 1963 N N . ALA B 1 111 ? -13.867 -20.016 -6.707 1 96.56 111 ALA B N 1
ATOM 1964 C CA . ALA B 1 111 ? -12.883 -20.516 -7.66 1 96.56 111 ALA B CA 1
ATOM 1965 C C . ALA B 1 111 ? -11.641 -21.047 -6.941 1 96.56 111 ALA B C 1
ATOM 1967 O O . ALA B 1 111 ? -11.008 -22 -7.391 1 96.56 111 ALA B O 1
ATOM 1968 N N . ALA B 1 112 ? -11.297 -20.422 -5.883 1 96.25 112 ALA B N 1
ATOM 1969 C CA . ALA B 1 112 ? -10.117 -20.828 -5.121 1 96.25 112 ALA B CA 1
ATOM 1970 C C . ALA B 1 112 ? -10.336 -22.188 -4.453 1 96.25 112 ALA B C 1
ATOM 1972 O O . ALA B 1 112 ? -9.383 -22.922 -4.184 1 96.25 112 ALA B O 1
ATOM 1973 N N . ALA B 1 113 ? -11.578 -22.531 -4.211 1 95.38 113 ALA B N 1
ATOM 1974 C CA . ALA B 1 113 ? -11.922 -23.766 -3.514 1 95.38 113 ALA B CA 1
ATOM 1975 C C . ALA B 1 113 ? -12.18 -24.891 -4.504 1 95.38 113 ALA B C 1
ATOM 1977 O O . ALA B 1 113 ? -12.188 -26.078 -4.125 1 95.38 113 ALA B O 1
ATOM 1978 N N . GLU B 1 114 ? -12.328 -24.453 -5.777 1 90.19 114 GLU B N 1
ATOM 1979 C CA . GLU B 1 114 ? -12.703 -25.438 -6.789 1 90.19 114 GLU B CA 1
ATOM 1980 C C . GLU B 1 114 ? -11.617 -25.578 -7.852 1 90.19 114 G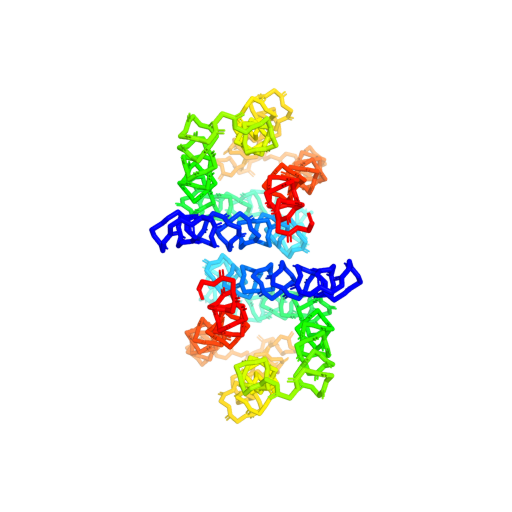LU B C 1
ATOM 1982 O O . GLU B 1 114 ? -11 -24.578 -8.242 1 90.19 114 GLU B O 1
ATOM 1987 N N . SER B 1 115 ? -11.5 -26.797 -8.352 1 82.88 115 SER B N 1
ATOM 1988 C CA . SER B 1 115 ? -10.461 -27.031 -9.352 1 82.88 115 SER B CA 1
ATOM 1989 C C . SER B 1 115 ? -11.008 -26.859 -10.766 1 82.88 115 SER B C 1
ATOM 1991 O O . SER B 1 115 ? -10.242 -26.656 -11.711 1 82.88 115 SER B O 1
ATOM 1993 N N . ASN B 1 116 ? -12.281 -26.812 -10.984 1 85.5 116 ASN B N 1
ATOM 1994 C CA . ASN B 1 116 ? -12.844 -26.828 -12.336 1 85.5 116 ASN B CA 1
ATOM 1995 C C . ASN B 1 116 ? -13.484 -25.484 -12.68 1 85.5 116 ASN B C 1
ATOM 1997 O O . ASN B 1 116 ? -14.438 -25.422 -13.461 1 85.5 116 ASN B O 1
ATOM 2001 N N . SER B 1 117 ? -12.844 -24.438 -12.297 1 86.31 117 SER B N 1
ATOM 2002 C CA . SER B 1 117 ? -13.398 -23.141 -12.625 1 86.31 117 SER B CA 1
ATOM 2003 C C . SER B 1 117 ? -12.992 -22.703 -14.031 1 86.31 117 SER B C 1
ATOM 2005 O O . SER B 1 117 ? -11.898 -23.016 -14.5 1 86.31 117 SER B O 1
ATOM 2007 N N . GLU B 1 118 ? -13.953 -21.953 -14.617 1 91 118 GLU B N 1
ATOM 2008 C CA . GLU B 1 118 ? -13.703 -21.453 -15.961 1 91 118 GLU B CA 1
ATOM 2009 C C . GLU B 1 118 ? -12.789 -20.234 -15.938 1 91 118 GLU B C 1
ATOM 2011 O O . GLU B 1 118 ? -13.062 -19.266 -15.234 1 91 118 GLU B O 1
ATOM 2016 N N . SER B 1 119 ? -11.828 -20.281 -16.812 1 92.69 119 SER B N 1
ATOM 2017 C CA . SER B 1 119 ? -10.797 -19.25 -16.812 1 92.69 119 SER B CA 1
ATOM 2018 C C . SER B 1 119 ? -11.391 -17.875 -17.125 1 92.69 119 SER B C 1
ATOM 2020 O O . SER B 1 119 ? -11.086 -16.891 -16.438 1 92.69 119 SER B O 1
ATOM 2022 N N . ASP B 1 120 ? -12.266 -17.781 -18.094 1 94.94 120 ASP B N 1
ATOM 2023 C CA . ASP B 1 120 ? -12.82 -16.484 -18.484 1 94.94 120 ASP B CA 1
ATOM 2024 C C . ASP B 1 120 ? -13.633 -15.867 -17.359 1 94.94 120 ASP B C 1
ATOM 2026 O O . ASP B 1 120 ? -13.586 -14.648 -17.141 1 94.94 120 ASP B O 1
ATOM 2030 N N . HIS B 1 121 ? -14.328 -16.719 -16.656 1 94.81 121 HIS B N 1
ATOM 2031 C CA . HIS B 1 121 ? -15.164 -16.234 -15.562 1 94.81 121 HIS B CA 1
ATOM 2032 C C . HIS B 1 121 ? -14.32 -15.727 -14.406 1 94.81 121 HIS B C 1
ATOM 2034 O O . HIS B 1 121 ? -14.602 -14.656 -13.852 1 94.81 121 HIS B O 1
ATOM 2040 N N . VAL B 1 122 ? -13.289 -16.406 -14.047 1 97.25 122 VAL B N 1
ATOM 2041 C CA . VAL B 1 122 ? -12.391 -16.031 -12.961 1 97.25 122 VAL B CA 1
ATOM 2042 C C . VAL B 1 122 ? -11.609 -14.773 -13.352 1 97.25 122 VAL B C 1
ATOM 2044 O O . VAL B 1 122 ? -11.461 -13.852 -12.547 1 97.25 122 VAL B O 1
ATOM 2047 N N . GLU B 1 123 ? -11.164 -14.742 -14.57 1 97.94 123 GLU B N 1
ATOM 2048 C CA . GLU B 1 123 ? -10.445 -13.57 -15.055 1 97.94 123 GLU B CA 1
ATOM 2049 C C . GLU B 1 123 ? -11.32 -12.328 -15.008 1 97.94 123 GLU B C 1
ATOM 2051 O O . GLU B 1 123 ? -10.867 -11.258 -14.578 1 97.94 123 GLU B O 1
ATOM 2056 N N . ALA B 1 124 ? -12.516 -12.414 -15.453 1 98 124 ALA B N 1
ATOM 2057 C CA . ALA B 1 124 ? -13.438 -11.289 -15.461 1 98 124 ALA B CA 1
ATOM 2058 C C . ALA B 1 124 ? -13.734 -10.812 -14.039 1 98 124 ALA B C 1
ATOM 2060 O O . ALA B 1 124 ? -13.742 -9.609 -13.773 1 98 124 ALA B O 1
ATOM 2061 N N . ALA B 1 125 ? -13.977 -11.734 -13.156 1 98.12 125 ALA B N 1
ATOM 2062 C CA . ALA B 1 125 ? -14.258 -11.391 -11.766 1 98.12 125 ALA B CA 1
ATOM 2063 C C . ALA B 1 125 ? -13.062 -10.719 -11.109 1 98.12 125 ALA B C 1
ATOM 2065 O O . ALA B 1 125 ? -13.211 -9.727 -10.391 1 98.12 125 ALA B O 1
ATOM 2066 N N . MET B 1 126 ? -11.945 -11.227 -11.367 1 98.38 126 MET B N 1
ATOM 2067 C CA . MET B 1 126 ? -10.727 -10.695 -10.758 1 98.38 126 MET B CA 1
ATOM 2068 C C . MET B 1 126 ? -10.406 -9.312 -11.305 1 98.38 126 MET B C 1
ATOM 2070 O O . MET B 1 126 ? -10.031 -8.406 -10.547 1 98.38 126 MET B O 1
ATOM 2074 N N . THR B 1 127 ? -10.5 -9.156 -12.57 1 98.19 127 THR B N 1
ATOM 2075 C CA . THR B 1 127 ? -10.266 -7.855 -13.18 1 98.19 127 THR B CA 1
ATOM 2076 C C . THR B 1 127 ? -11.266 -6.824 -12.672 1 98.19 127 THR B C 1
ATOM 2078 O O . THR B 1 127 ? -10.898 -5.699 -12.336 1 98.19 127 THR B O 1
ATOM 2081 N N . SER B 1 128 ? -12.492 -7.293 -12.609 1 98.38 128 SER B N 1
ATOM 2082 C CA . SER B 1 128 ? -13.516 -6.406 -12.07 1 98.38 128 SER B CA 1
ATOM 2083 C C . SER B 1 128 ? -13.219 -6.023 -10.625 1 98.38 128 SER B C 1
ATOM 2085 O O . SER B 1 128 ? -13.273 -4.844 -10.266 1 98.38 128 SER B O 1
ATOM 2087 N N . TRP B 1 129 ? -12.93 -6.953 -9.836 1 98.5 129 TRP B N 1
ATOM 2088 C CA . TRP B 1 129 ? -12.57 -6.684 -8.445 1 98.5 129 TRP B CA 1
ATOM 2089 C C . TRP B 1 129 ? -11.398 -5.711 -8.367 1 98.5 129 TRP B C 1
ATOM 2091 O O . TRP B 1 129 ? -11.406 -4.773 -7.57 1 98.5 129 TRP B O 1
ATOM 2101 N N . GLY B 1 130 ? -10.406 -5.969 -9.172 1 98.44 130 GLY B N 1
ATOM 2102 C CA . GLY B 1 130 ? -9.227 -5.125 -9.164 1 98.44 130 GLY B CA 1
ATOM 2103 C C . GLY B 1 130 ? -9.531 -3.67 -9.477 1 98.44 130 GLY B C 1
ATOM 2104 O O . GLY B 1 130 ? -9.008 -2.766 -8.82 1 98.44 130 GLY B O 1
ATOM 2105 N N . VAL B 1 131 ? -10.352 -3.42 -10.422 1 98.25 131 VAL B N 1
ATOM 2106 C CA . VAL B 1 131 ? -10.703 -2.068 -10.836 1 98.25 131 VAL B CA 1
ATOM 2107 C C . VAL B 1 131 ? -11.5 -1.378 -9.734 1 98.25 131 VAL B C 1
ATOM 2109 O O . VAL B 1 131 ? -11.18 -0.255 -9.336 1 98.25 131 VAL B O 1
ATOM 2112 N N . TRP B 1 132 ? -12.461 -2.027 -9.227 1 98.5 132 TRP B N 1
ATOM 2113 C CA . TRP B 1 132 ? -13.297 -1.416 -8.203 1 98.5 132 TRP B CA 1
ATOM 2114 C C . TRP B 1 132 ? -12.539 -1.28 -6.887 1 98.5 132 TRP B C 1
ATOM 2116 O O . TRP B 1 132 ? -12.758 -0.334 -6.125 1 98.5 132 TRP B O 1
ATOM 2126 N N . ASN B 1 133 ? -11.664 -2.238 -6.625 1 98.38 133 ASN B N 1
ATOM 2127 C CA . ASN B 1 133 ? -10.766 -2.092 -5.48 1 98.38 133 ASN B CA 1
ATOM 2128 C C . ASN B 1 133 ? -9.898 -0.843 -5.605 1 98.38 133 ASN B C 1
ATOM 2130 O O . ASN B 1 133 ? -9.656 -0.152 -4.613 1 98.38 133 ASN B O 1
ATOM 2134 N N . MET B 1 134 ? -9.5 -0.48 -6.797 1 97.31 134 MET B N 1
ATOM 2135 C CA . MET B 1 134 ? -8.734 0.745 -7.008 1 97.31 134 MET B CA 1
ATOM 2136 C C . MET B 1 134 ? -9.594 1.977 -6.727 1 97.31 134 MET B C 1
ATOM 2138 O O . MET B 1 134 ? -9.102 2.965 -6.176 1 97.31 134 MET B O 1
ATOM 2142 N N . VAL B 1 135 ? -10.805 1.885 -7.07 1 97.94 135 VAL B N 1
ATOM 2143 C CA . VAL B 1 135 ? -11.734 2.975 -6.773 1 97.94 135 VAL B CA 1
ATOM 2144 C C . VAL B 1 135 ? -11.906 3.107 -5.262 1 97.94 135 VAL B C 1
ATOM 2146 O O . VAL B 1 135 ? -11.945 4.219 -4.73 1 97.94 135 VAL B O 1
ATOM 2149 N N . ARG B 1 136 ? -11.891 1.979 -4.621 1 97.12 136 ARG B N 1
ATOM 2150 C CA . ARG B 1 136 ? -12.094 1.939 -3.178 1 97.12 136 ARG B CA 1
ATOM 2151 C C . ARG B 1 136 ? -10.969 2.656 -2.443 1 97.12 136 ARG B C 1
ATOM 2153 O O . ARG B 1 136 ? -11.156 3.141 -1.324 1 97.12 136 ARG B O 1
ATOM 2160 N N . THR B 1 137 ? -9.812 2.734 -3.088 1 98.25 137 THR B N 1
ATOM 2161 C CA . THR B 1 137 ? -8.688 3.496 -2.559 1 98.25 137 THR B CA 1
ATOM 2162 C C . THR B 1 137 ? -9.094 4.938 -2.268 1 98.25 137 THR B C 1
ATOM 2164 O O . THR B 1 137 ? -8.562 5.566 -1.349 1 98.25 137 THR B O 1
ATOM 2167 N N . GLY B 1 138 ? -10.086 5.395 -2.988 1 98.31 138 GLY B N 1
ATOM 2168 C CA . GLY B 1 138 ? -10.516 6.781 -2.896 1 98.31 138 GLY B CA 1
ATOM 2169 C C . GLY B 1 138 ? -11.125 7.129 -1.553 1 98.31 138 GLY B C 1
ATOM 2170 O O . GLY B 1 138 ? -11.07 8.281 -1.12 1 98.31 138 GLY B O 1
ATOM 2171 N N . PHE B 1 139 ? -11.617 6.195 -0.823 1 98.69 139 PHE B N 1
ATOM 2172 C CA . PHE B 1 139 ? -12.32 6.469 0.424 1 98.69 139 PHE B CA 1
ATOM 2173 C C . PHE B 1 139 ? -11.344 6.891 1.516 1 98.69 139 PHE B C 1
ATOM 2175 O O . PHE B 1 139 ? -11.438 8 2.045 1 98.69 139 PHE B O 1
ATOM 2182 N N . PRO B 1 140 ? -10.375 6.027 1.819 1 98.69 140 PRO B N 1
ATOM 2183 C CA . PRO B 1 140 ? -9.414 6.5 2.816 1 98.69 140 PRO B CA 1
ATOM 2184 C C . PRO B 1 140 ? -8.602 7.699 2.33 1 98.69 140 PRO B C 1
ATOM 2186 O O . PRO B 1 140 ? -8.234 8.562 3.129 1 98.69 140 PRO B O 1
ATOM 2189 N N . MET B 1 141 ? -8.359 7.797 1.045 1 97.81 141 MET B N 1
ATOM 2190 C CA . MET B 1 141 ? -7.621 8.93 0.499 1 97.81 141 MET B CA 1
ATOM 2191 C C . MET B 1 141 ? -8.406 10.227 0.686 1 97.81 141 MET B C 1
ATOM 2193 O O . MET B 1 141 ? -7.844 11.242 1.091 1 97.81 141 MET B O 1
ATOM 2197 N N . MET B 1 142 ? -9.656 10.172 0.368 1 97.5 142 MET B N 1
ATOM 2198 C CA . MET B 1 142 ? -10.516 11.336 0.568 1 97.5 142 MET B CA 1
ATOM 2199 C C . MET B 1 142 ? -10.57 11.719 2.043 1 97.5 142 MET B C 1
ATOM 2201 O O . MET B 1 142 ? -10.562 12.906 2.381 1 97.5 142 MET B O 1
ATOM 2205 N N . GLY B 1 143 ? -10.703 10.719 2.91 1 97.56 143 GLY B N 1
ATOM 2206 C CA . GLY B 1 143 ? -10.656 11.008 4.332 1 97.56 143 GLY B CA 1
ATOM 2207 C C . GLY B 1 143 ? -9.422 11.797 4.738 1 97.56 143 GLY B C 1
ATOM 2208 O O . GLY B 1 143 ? -9.531 12.852 5.367 1 97.56 143 GLY B O 1
ATOM 2209 N N . GLY B 1 144 ? -8.281 11.375 4.344 1 95.94 144 GLY B N 1
ATOM 2210 C CA . GLY B 1 144 ? -7.039 12.07 4.637 1 95.94 144 GLY B CA 1
ATOM 2211 C C . GLY B 1 144 ? -6.992 13.477 4.066 1 95.94 144 GLY B C 1
ATOM 2212 O O . GLY B 1 144 ? -6.594 14.414 4.754 1 95.94 144 GLY B O 1
ATOM 2213 N N . LEU B 1 145 ? -7.402 13.602 2.885 1 94.62 145 LEU B N 1
ATOM 2214 C CA . LEU B 1 145 ? -7.359 14.883 2.193 1 94.62 145 LEU B CA 1
ATOM 2215 C C . LEU B 1 145 ? -8.281 15.898 2.869 1 94.62 145 LEU B C 1
ATOM 2217 O O . LEU B 1 145 ? -7.898 17.062 3.055 1 94.62 145 LEU B O 1
ATOM 2221 N N . LEU B 1 146 ? -9.445 15.492 3.225 1 95 146 LEU B N 1
ATOM 2222 C CA . LEU B 1 146 ? -10.391 16.375 3.902 1 95 146 LEU B CA 1
ATOM 2223 C C . LEU B 1 146 ? -9.852 16.812 5.262 1 95 146 LEU B C 1
ATOM 2225 O O . LEU B 1 146 ? -9.992 17.969 5.656 1 95 146 LEU B O 1
ATOM 2229 N N . ALA B 1 147 ? -9.266 15.867 5.902 1 93.31 147 ALA B N 1
ATOM 2230 C CA . ALA B 1 147 ? -8.734 16.172 7.227 1 93.31 147 ALA B CA 1
ATOM 2231 C C . ALA B 1 147 ? -7.562 17.141 7.137 1 93.31 147 ALA B C 1
ATOM 2233 O O . ALA B 1 147 ? -7.414 18.031 7.988 1 93.31 147 ALA B O 1
ATOM 2234 N N . VAL B 1 148 ? -6.762 17.047 6.074 1 88.75 148 VAL B N 1
ATOM 2235 C CA . VAL B 1 148 ? -5.609 17.922 5.883 1 88.75 148 VAL B CA 1
ATOM 2236 C C . VAL B 1 148 ? -6.082 19.344 5.578 1 88.75 148 VAL B C 1
ATOM 2238 O O . VAL B 1 148 ? -5.406 20.312 5.922 1 88.75 148 VAL B O 1
ATOM 2241 N N . GLY B 1 149 ? -7.152 19.469 4.859 1 80.56 149 GLY B N 1
ATOM 2242 C CA . GLY B 1 149 ? -7.699 20.797 4.59 1 80.56 149 GLY B CA 1
ATOM 2243 C C . GLY B 1 149 ? -7.887 21.625 5.84 1 80.56 149 GLY B C 1
ATOM 2244 O O . GLY B 1 149 ? -7.887 22.859 5.777 1 80.56 149 GLY B O 1
ATOM 2245 N N . MET B 1 150 ? -7.93 21 6.93 1 67.56 150 MET B N 1
ATOM 2246 C CA . MET B 1 150 ? -8.086 21.719 8.188 1 67.56 150 MET B CA 1
ATOM 2247 C C . MET B 1 150 ? -6.742 22.25 8.672 1 67.56 150 MET B C 1
ATOM 2249 O O . MET B 1 150 ? -6.688 23.031 9.625 1 67.56 150 MET B O 1
ATOM 2253 N N . TYR B 1 151 ? -5.754 21.734 8.055 1 62.22 151 TYR B N 1
ATOM 2254 C CA . TYR B 1 151 ? -4.453 22.359 8.281 1 62.22 151 TYR B CA 1
ATOM 2255 C C . TYR B 1 151 ? -4.273 23.578 7.395 1 62.22 151 TYR B C 1
ATOM 2257 O O . TYR B 1 151 ? -3.438 24.438 7.676 1 62.22 151 TYR B O 1
ATOM 2265 N N . LEU B 1 152 ? -5.07 23.562 6.352 1 58.62 152 LEU B N 1
ATOM 2266 C CA . LEU B 1 152 ? -4.891 24.609 5.359 1 58.62 152 LEU B CA 1
ATOM 2267 C C . LEU B 1 152 ? -5.812 25.797 5.641 1 58.62 152 LEU B C 1
ATOM 2269 O O . LEU B 1 152 ? -6.941 25.609 6.098 1 58.62 152 LEU B O 1
#